Protein AF-A0A3S0VJ84-F1 (afdb_monomer_lite)

pLDDT: mean 82.59, std 15.55, range [30.55, 96.81]

Sequence (232 aa):
MNALILLAATIFKTVGNEVLWAIYFSNVDFHFIANTIFFFIGIGITQQNRALIYNLRFLLLKMMYYLFPILAVISVLYVVLYAINLANSPQPNTELLFILIPLNGLGILFFNAYFQDGKSPSNYPKALEWFLGVYRVCLFFLVLLMIAKIFEETAVEINLFVGLLALLFLSLTYAATAFFPKEKQIKWVCRGNIATALFFLITLILLNLPFLSIELNVALIAPVKATVFPAF

Structure (mmCIF, N/CA/C/O backbone):
data_AF-A0A3S0VJ84-F1
#
_entry.id   AF-A0A3S0VJ84-F1
#
loop_
_atom_site.group_PDB
_atom_site.id
_atom_site.type_symbol
_atom_site.label_atom_id
_atom_site.label_alt_id
_atom_site.label_comp_id
_atom_site.label_asym_id
_atom_site.label_entity_id
_atom_site.label_seq_id
_atom_site.pdbx_PDB_ins_code
_atom_site.Cartn_x
_atom_site.Cartn_y
_atom_site.Cartn_z
_atom_site.occupancy
_atom_site.B_iso_or_equiv
_atom_site.auth_seq_id
_atom_site.auth_comp_id
_atom_site.auth_asym_id
_atom_site.auth_atom_id
_atom_site.pdbx_PDB_model_num
ATOM 1 N N . MET A 1 1 ? 24.555 7.328 -8.481 1.00 70.12 1 MET A N 1
ATOM 2 C CA . MET A 1 1 ? 25.421 6.281 -9.067 1.00 70.12 1 MET A CA 1
ATOM 3 C C . MET A 1 1 ? 25.222 6.171 -10.582 1.00 70.12 1 MET A C 1
ATOM 5 O O . MET A 1 1 ? 26.135 6.547 -11.297 1.00 70.12 1 MET A O 1
ATOM 9 N N . ASN A 1 2 ? 24.028 5.818 -11.090 1.00 78.75 2 ASN A N 1
ATOM 10 C CA . ASN A 1 2 ? 23.724 5.868 -12.540 1.00 78.75 2 ASN A CA 1
ATOM 11 C C . ASN A 1 2 ? 23.958 7.258 -13.163 1.00 78.75 2 ASN A C 1
ATOM 13 O O . ASN A 1 2 ? 24.494 7.353 -14.259 1.00 78.75 2 ASN A O 1
ATOM 17 N N . ALA A 1 3 ? 23.674 8.329 -12.416 1.00 82.56 3 ALA A N 1
ATOM 18 C CA . ALA A 1 3 ? 23.987 9.700 -12.823 1.00 82.56 3 ALA A CA 1
ATOM 19 C C . ALA A 1 3 ? 25.491 9.962 -13.064 1.00 82.56 3 ALA A C 1
ATOM 21 O O . ALA A 1 3 ? 25.822 10.780 -13.909 1.00 82.56 3 ALA A O 1
ATOM 22 N N . LEU A 1 4 ? 26.404 9.269 -12.367 1.00 84.12 4 LEU A N 1
ATOM 23 C CA . LEU A 1 4 ? 27.854 9.422 -12.576 1.00 84.12 4 LEU A CA 1
ATOM 24 C C . LEU A 1 4 ? 28.306 8.752 -13.876 1.00 84.12 4 LEU A C 1
ATOM 26 O O . LEU A 1 4 ? 29.105 9.332 -14.603 1.00 84.12 4 LEU A O 1
ATOM 30 N N . ILE A 1 5 ? 27.772 7.565 -14.191 1.00 84.19 5 ILE A N 1
ATOM 31 C CA . ILE A 1 5 ? 28.044 6.913 -15.481 1.00 84.19 5 ILE A CA 1
ATOM 32 C C . ILE A 1 5 ? 27.445 7.744 -16.617 1.00 84.19 5 ILE A C 1
ATOM 34 O O . ILE A 1 5 ? 28.120 7.966 -17.616 1.00 84.19 5 ILE A O 1
ATOM 38 N N . LEU A 1 6 ? 26.225 8.260 -16.446 1.00 86.56 6 LEU A N 1
ATOM 39 C CA . LEU A 1 6 ? 25.597 9.141 -17.430 1.00 86.56 6 LEU A CA 1
ATOM 40 C C . LEU A 1 6 ? 26.409 10.426 -17.642 1.00 86.56 6 LEU A C 1
ATOM 42 O O . LEU A 1 6 ? 26.619 10.839 -18.780 1.00 86.56 6 LEU A O 1
ATOM 46 N N . LEU A 1 7 ? 26.910 11.039 -16.565 1.00 87.44 7 LEU A N 1
ATOM 47 C CA . LEU A 1 7 ? 27.783 12.208 -16.646 1.00 87.44 7 LEU A CA 1
ATOM 48 C C . LEU A 1 7 ? 29.074 11.878 -17.402 1.00 87.44 7 LEU A C 1
ATOM 50 O O . LEU A 1 7 ? 29.452 12.620 -18.304 1.00 87.44 7 LEU A O 1
ATOM 54 N N . ALA A 1 8 ? 29.716 10.749 -17.090 1.00 85.94 8 ALA A N 1
ATOM 55 C CA . ALA A 1 8 ? 30.903 10.296 -17.806 1.00 85.94 8 ALA A CA 1
ATOM 56 C C . ALA A 1 8 ? 30.601 10.070 -19.297 1.00 85.94 8 ALA A C 1
ATOM 58 O O . ALA A 1 8 ? 31.275 10.642 -20.148 1.00 85.94 8 ALA A O 1
ATOM 59 N N . ALA A 1 9 ? 29.539 9.333 -19.627 1.00 86.94 9 ALA A N 1
ATOM 60 C CA . ALA A 1 9 ? 29.099 9.124 -21.005 1.00 86.94 9 ALA A CA 1
ATOM 61 C C . ALA A 1 9 ? 28.842 10.451 -21.742 1.00 86.94 9 ALA A C 1
ATOM 63 O O . ALA A 1 9 ? 29.201 10.590 -22.910 1.00 86.94 9 ALA A O 1
ATOM 64 N N . THR A 1 10 ? 28.287 11.446 -21.048 1.00 88.31 10 THR A N 1
ATOM 65 C CA . THR A 1 10 ? 28.047 12.787 -21.597 1.00 88.31 10 THR A CA 1
ATOM 66 C C . THR A 1 10 ? 29.359 13.534 -21.861 1.00 88.31 10 THR A C 1
ATOM 68 O O . THR A 1 10 ? 29.536 14.072 -22.950 1.00 88.31 10 THR A O 1
ATOM 71 N N . ILE A 1 11 ? 30.316 13.517 -20.926 1.00 90.44 11 ILE A N 1
ATOM 72 C CA . ILE A 1 11 ? 31.630 14.166 -21.092 1.00 90.44 11 ILE A CA 1
ATOM 73 C C . ILE A 1 11 ? 32.393 13.552 -22.273 1.00 90.44 11 ILE A C 1
ATOM 75 O O . ILE A 1 11 ? 32.880 14.277 -23.139 1.00 90.44 11 ILE A O 1
ATOM 79 N N . PHE A 1 12 ? 32.460 12.223 -22.364 1.00 87.00 12 PHE A N 1
ATOM 80 C CA . PHE A 1 12 ? 33.154 11.559 -23.472 1.00 87.00 12 PHE A CA 1
ATOM 81 C C . PHE A 1 12 ? 32.504 11.870 -24.823 1.00 87.00 12 PHE A C 1
ATOM 83 O O . PHE A 1 12 ? 33.218 12.157 -25.787 1.00 87.00 12 PHE A O 1
ATOM 90 N N . LYS A 1 13 ? 31.167 11.944 -24.868 1.00 87.94 13 LYS A N 1
ATOM 91 C CA . LYS A 1 13 ? 30.437 12.383 -26.060 1.00 87.94 13 LYS A CA 1
ATOM 92 C C . LYS A 1 13 ? 30.810 13.809 -26.470 1.00 87.94 13 LYS A C 1
ATOM 94 O O . LYS A 1 13 ? 31.010 14.055 -27.654 1.00 87.94 13 LYS A O 1
ATOM 99 N N . THR A 1 14 ? 30.970 14.737 -25.521 1.00 88.94 14 THR A N 1
ATOM 100 C CA . THR A 1 14 ? 31.379 16.121 -25.846 1.00 88.94 14 THR A CA 1
ATOM 101 C C . THR A 1 14 ? 32.794 16.228 -26.420 1.00 88.94 14 THR A C 1
ATOM 103 O O . THR A 1 14 ? 33.076 17.167 -27.155 1.00 88.94 14 THR A O 1
ATOM 106 N N . VAL A 1 15 ? 33.665 15.251 -26.145 1.00 88.88 15 VAL A N 1
ATOM 107 C CA . VAL A 1 15 ? 35.034 15.161 -26.694 1.00 88.88 15 VAL A CA 1
ATOM 108 C C . VAL A 1 15 ? 35.065 14.350 -28.008 1.00 88.88 15 VAL A C 1
ATOM 110 O O . VAL A 1 15 ? 36.127 14.102 -28.571 1.00 88.88 15 VAL A O 1
ATOM 113 N N . GLY A 1 16 ? 33.901 13.947 -28.534 1.00 83.81 16 GLY A N 1
ATOM 114 C CA . GLY A 1 16 ? 33.773 13.203 -29.793 1.00 83.81 16 GLY A CA 1
ATOM 115 C C . GLY A 1 16 ? 33.930 11.685 -29.661 1.00 83.81 16 GLY A C 1
ATOM 116 O O . GLY A 1 16 ? 34.038 10.995 -30.670 1.00 83.81 16 GLY A O 1
ATOM 117 N N . ASN A 1 17 ? 33.943 11.140 -28.439 1.00 85.94 17 ASN A N 1
ATOM 118 C CA . ASN A 1 17 ? 33.988 9.699 -28.199 1.00 85.94 17 ASN A CA 1
ATOM 119 C C . ASN A 1 17 ? 32.600 9.171 -27.799 1.00 85.94 17 ASN A C 1
ATOM 121 O O . ASN A 1 17 ? 32.147 9.345 -26.668 1.00 85.94 17 ASN A O 1
ATOM 125 N N . GLU A 1 18 ? 31.934 8.486 -28.729 1.00 87.38 18 GLU A N 1
ATOM 126 C CA . GLU A 1 18 ? 30.574 7.963 -28.536 1.00 87.38 18 GLU A CA 1
ATOM 127 C C . GLU A 1 18 ? 30.521 6.576 -27.880 1.00 87.38 18 GLU A C 1
ATOM 129 O O . GLU A 1 18 ? 29.436 6.081 -27.581 1.00 87.38 18 GLU A O 1
ATOM 134 N N . VAL A 1 19 ? 31.667 5.943 -27.610 1.00 86.00 19 VAL A N 1
ATOM 135 C CA . VAL A 1 19 ? 31.729 4.544 -27.153 1.00 86.00 19 VAL A CA 1
ATOM 136 C C . VAL A 1 19 ? 30.998 4.359 -25.822 1.00 86.00 19 VAL A C 1
ATOM 138 O O . VAL A 1 19 ? 30.132 3.496 -25.699 1.00 86.00 19 VAL A O 1
ATOM 141 N N . LEU A 1 20 ? 31.295 5.199 -24.828 1.00 81.38 20 LEU A N 1
ATOM 142 C CA . LEU A 1 20 ? 30.647 5.137 -23.511 1.00 81.38 20 LEU A CA 1
ATOM 143 C C . LEU A 1 20 ? 29.154 5.476 -23.573 1.00 81.38 20 LEU A C 1
ATOM 145 O O . LEU A 1 20 ? 28.365 4.898 -22.830 1.00 81.38 20 LEU A O 1
ATOM 149 N N . TRP A 1 21 ? 28.764 6.383 -24.468 1.00 85.12 21 TRP A N 1
ATOM 150 C CA . TRP A 1 21 ? 27.364 6.735 -24.696 1.00 85.12 21 TRP A CA 1
ATOM 151 C C . TRP A 1 21 ? 26.584 5.567 -25.307 1.00 85.12 21 TRP A C 1
ATOM 153 O O . TRP A 1 21 ? 25.510 5.217 -24.818 1.00 85.12 21 TRP A O 1
ATOM 163 N N . ALA A 1 22 ? 27.151 4.921 -26.328 1.00 85.50 22 ALA A N 1
ATOM 164 C CA . ALA A 1 22 ? 26.561 3.758 -26.977 1.00 85.50 22 ALA A CA 1
ATOM 165 C C . ALA A 1 22 ? 26.431 2.573 -26.009 1.00 85.50 22 ALA A C 1
ATOM 167 O O . ALA A 1 22 ? 25.366 1.961 -25.938 1.00 85.50 22 ALA A O 1
ATOM 168 N N . ILE A 1 23 ? 27.470 2.298 -25.211 1.00 84.94 23 ILE A N 1
ATOM 169 C CA . ILE A 1 23 ? 27.438 1.248 -24.183 1.00 84.94 23 ILE A CA 1
ATOM 170 C C . ILE A 1 23 ? 26.378 1.561 -23.120 1.00 84.94 23 ILE A C 1
ATOM 172 O O . ILE A 1 23 ? 25.608 0.675 -22.761 1.00 84.94 23 ILE A O 1
ATOM 176 N N . TYR A 1 24 ? 26.299 2.806 -22.639 1.00 84.44 24 TYR A N 1
ATOM 177 C CA . TYR A 1 24 ? 25.347 3.168 -21.590 1.00 84.44 24 TYR A CA 1
ATOM 178 C C . TYR A 1 24 ? 23.886 3.071 -22.030 1.00 84.44 24 TYR A C 1
ATOM 180 O O . TYR A 1 24 ? 23.071 2.735 -21.192 1.00 84.44 24 TYR A O 1
ATOM 188 N N . PHE A 1 25 ? 23.531 3.386 -23.280 1.00 83.25 25 PHE A N 1
ATOM 189 C CA . PHE A 1 25 ? 22.124 3.372 -23.717 1.00 83.25 25 PHE A CA 1
ATOM 190 C C . PHE A 1 25 ? 21.702 2.100 -24.454 1.00 83.25 25 PHE A C 1
ATOM 192 O O . PHE A 1 25 ? 20.515 1.787 -24.484 1.00 83.25 25 PHE A O 1
ATOM 199 N N . SER A 1 26 ? 22.644 1.392 -25.079 1.00 83.81 26 SER A N 1
ATOM 200 C CA . SER A 1 26 ? 22.314 0.319 -26.029 1.00 83.81 26 SER A CA 1
ATOM 201 C C . SER A 1 26 ? 22.696 -1.072 -25.528 1.00 83.81 26 SER A C 1
ATOM 203 O O . SER A 1 26 ? 22.281 -2.062 -26.125 1.00 83.81 26 SER A O 1
ATOM 205 N N . ASN A 1 27 ? 23.494 -1.178 -24.458 1.00 86.31 27 ASN A N 1
ATOM 206 C CA . ASN A 1 27 ? 24.001 -2.459 -23.978 1.00 86.31 27 ASN A CA 1
ATOM 207 C C . ASN A 1 27 ? 23.268 -2.921 -22.706 1.00 86.31 27 ASN A C 1
ATOM 209 O O . ASN A 1 27 ? 23.488 -2.415 -21.602 1.00 86.31 27 ASN A O 1
ATOM 213 N N . VAL A 1 28 ? 22.409 -3.928 -22.873 1.00 83.69 28 VAL A N 1
ATOM 214 C CA . VAL A 1 28 ? 21.625 -4.539 -21.789 1.00 83.69 28 VAL A CA 1
ATOM 215 C C . VAL A 1 28 ? 22.524 -5.241 -20.764 1.00 83.69 28 VAL A C 1
ATOM 217 O O . VAL A 1 28 ? 22.294 -5.110 -19.560 1.00 83.69 28 VAL A O 1
ATOM 220 N N . ASP A 1 29 ? 23.587 -5.915 -21.209 1.00 84.94 29 ASP A N 1
ATOM 221 C CA . ASP A 1 29 ? 24.524 -6.623 -20.326 1.00 84.94 29 ASP A CA 1
ATOM 222 C C . ASP A 1 29 ? 25.276 -5.642 -19.422 1.00 84.94 29 ASP A C 1
ATOM 224 O O . ASP A 1 29 ? 25.435 -5.873 -18.220 1.00 84.94 29 ASP A O 1
ATOM 228 N N . PHE A 1 30 ? 25.680 -4.497 -19.977 1.00 85.38 30 PHE A N 1
ATOM 229 C CA . PHE A 1 30 ? 26.306 -3.425 -19.212 1.00 85.38 30 PHE A CA 1
ATOM 230 C C . PHE A 1 30 ? 25.365 -2.888 -18.129 1.00 85.38 30 PHE A C 1
ATOM 232 O O . PHE A 1 30 ? 25.785 -2.740 -16.980 1.00 85.38 30 PHE A O 1
ATOM 239 N N . HIS A 1 31 ? 24.090 -2.645 -18.452 1.00 81.69 31 HIS A N 1
ATOM 240 C CA . HIS A 1 31 ? 23.101 -2.236 -17.454 1.00 81.69 31 HIS A CA 1
ATOM 241 C C . HIS A 1 31 ? 22.923 -3.276 -16.354 1.00 81.69 31 HIS A C 1
ATOM 243 O O . HIS A 1 31 ? 22.859 -2.914 -15.177 1.00 81.69 31 HIS A O 1
ATOM 249 N N . PHE A 1 32 ? 22.850 -4.555 -16.714 1.00 81.56 32 PHE A N 1
ATOM 250 C CA . PHE A 1 32 ? 22.707 -5.632 -15.744 1.00 81.56 32 PHE A CA 1
ATOM 251 C C . PHE A 1 32 ? 23.902 -5.679 -14.781 1.00 81.56 32 PHE A C 1
ATOM 253 O O . PHE A 1 32 ? 23.719 -5.659 -13.559 1.00 81.56 32 PHE A O 1
ATOM 260 N N . ILE A 1 33 ? 25.127 -5.651 -15.314 1.00 86.81 33 ILE A N 1
ATOM 261 C CA . ILE A 1 33 ? 26.362 -5.658 -14.519 1.00 86.81 33 ILE A CA 1
ATOM 262 C C . ILE A 1 33 ? 26.452 -4.402 -13.646 1.00 86.81 33 ILE A C 1
ATOM 264 O O . ILE A 1 33 ? 26.675 -4.508 -12.438 1.00 86.81 33 ILE A O 1
ATOM 268 N N . ALA A 1 34 ? 26.240 -3.216 -14.220 1.00 85.06 34 ALA A N 1
ATOM 269 C CA . ALA A 1 34 ? 26.329 -1.950 -13.497 1.00 85.06 34 ALA A CA 1
ATOM 270 C C . ALA A 1 34 ? 25.306 -1.877 -12.355 1.00 85.06 34 ALA A C 1
ATOM 272 O O . ALA A 1 34 ? 25.677 -1.571 -11.221 1.00 85.06 34 ALA A O 1
ATOM 273 N N . ASN A 1 35 ? 24.041 -2.223 -12.615 1.00 84.81 35 ASN A N 1
ATOM 274 C CA . ASN A 1 35 ? 23.006 -2.248 -11.579 1.00 84.81 35 ASN A CA 1
ATOM 275 C C . ASN A 1 35 ? 23.324 -3.277 -10.486 1.00 84.81 35 ASN A C 1
ATOM 277 O O . ASN A 1 35 ? 23.132 -2.981 -9.307 1.00 84.81 35 ASN A O 1
ATOM 281 N N . THR A 1 36 ? 23.877 -4.438 -10.847 1.00 87.06 36 THR A N 1
ATOM 282 C CA . THR A 1 36 ? 24.303 -5.463 -9.883 1.00 87.06 36 THR A CA 1
ATOM 283 C C . THR A 1 36 ? 25.434 -4.954 -8.987 1.00 87.06 36 THR A C 1
ATOM 285 O O . THR A 1 36 ? 25.332 -5.021 -7.761 1.00 87.06 36 THR A O 1
ATOM 288 N N . ILE A 1 37 ? 26.491 -4.375 -9.566 1.00 88.94 37 ILE A N 1
ATOM 289 C CA . ILE A 1 37 ? 27.604 -3.779 -8.808 1.00 88.94 37 ILE A CA 1
ATOM 290 C C . ILE A 1 37 ? 27.082 -2.680 -7.876 1.00 88.94 37 ILE A C 1
ATOM 292 O O . ILE A 1 37 ? 27.426 -2.644 -6.694 1.00 88.94 37 ILE A O 1
ATOM 296 N N . PHE A 1 38 ? 26.219 -1.798 -8.378 1.00 87.06 38 PHE A N 1
ATOM 297 C CA . PHE A 1 38 ? 25.643 -0.711 -7.589 1.00 87.06 38 PHE A CA 1
ATOM 298 C C . PHE A 1 38 ? 24.755 -1.200 -6.454 1.00 87.06 38 PHE A C 1
ATOM 300 O O . PHE A 1 38 ? 24.808 -0.636 -5.359 1.00 87.06 38 PHE A O 1
ATOM 307 N N . PHE A 1 39 ? 24.001 -2.270 -6.679 1.00 86.81 39 PHE A N 1
ATOM 308 C CA . PHE A 1 39 ? 23.232 -2.932 -5.640 1.00 86.81 39 PHE A CA 1
ATOM 309 C C . PHE A 1 39 ? 24.143 -3.456 -4.520 1.00 86.81 39 PHE A C 1
ATOM 311 O O . PHE A 1 39 ? 23.908 -3.151 -3.348 1.00 86.81 39 PHE A O 1
ATOM 318 N N . PHE A 1 40 ? 25.236 -4.148 -4.855 1.00 91.19 40 PHE A N 1
ATOM 319 C CA . PHE A 1 40 ? 26.190 -4.647 -3.857 1.00 91.19 40 PHE A CA 1
ATOM 320 C C . PHE A 1 40 ? 26.943 -3.534 -3.121 1.00 91.19 40 PHE A C 1
ATOM 322 O O . PHE A 1 40 ? 27.124 -3.630 -1.906 1.00 91.19 40 PHE A O 1
ATOM 329 N N . ILE A 1 41 ? 27.330 -2.454 -3.806 1.00 90.25 41 ILE A N 1
ATOM 330 C CA . ILE A 1 41 ? 27.905 -1.267 -3.153 1.00 90.25 41 ILE A CA 1
ATOM 331 C C . ILE A 1 41 ? 26.892 -0.666 -2.170 1.00 90.25 41 ILE A C 1
ATOM 333 O O . ILE A 1 41 ? 27.246 -0.364 -1.030 1.00 90.25 41 ILE A O 1
ATOM 337 N N . GLY A 1 42 ? 25.622 -0.553 -2.570 1.00 86.50 42 GLY A N 1
ATOM 338 C CA . GLY A 1 42 ? 24.539 -0.105 -1.695 1.00 86.50 42 GLY A CA 1
ATOM 339 C C . GLY A 1 42 ? 24.381 -0.986 -0.451 1.00 86.50 42 GLY A C 1
ATOM 340 O O . GLY A 1 42 ? 24.274 -0.463 0.664 1.00 86.50 42 GLY A O 1
ATOM 341 N N . ILE A 1 43 ? 24.448 -2.313 -0.609 1.00 87.38 43 ILE A N 1
ATOM 342 C CA . ILE A 1 43 ? 24.467 -3.258 0.520 1.00 87.38 43 ILE A CA 1
ATOM 343 C C . ILE A 1 43 ? 25.683 -3.002 1.414 1.00 87.38 43 ILE A C 1
ATOM 345 O O . ILE A 1 43 ? 25.521 -2.904 2.630 1.00 87.38 43 ILE A O 1
ATOM 349 N N . GLY A 1 44 ? 26.879 -2.854 0.839 1.00 89.38 44 GLY A N 1
ATOM 350 C CA . GLY A 1 44 ? 28.111 -2.581 1.581 1.00 89.38 44 GLY A CA 1
ATOM 351 C C . GLY A 1 44 ? 28.015 -1.319 2.442 1.00 89.38 44 GLY A C 1
ATOM 352 O O . GLY A 1 44 ? 28.267 -1.372 3.648 1.00 89.38 44 GLY A O 1
ATOM 353 N N . ILE A 1 45 ? 27.548 -0.209 1.861 1.00 89.25 45 ILE A N 1
ATOM 354 C CA . ILE A 1 45 ? 27.328 1.063 2.574 1.00 89.25 45 ILE A CA 1
ATOM 355 C C . ILE A 1 45 ? 26.311 0.881 3.709 1.00 89.25 45 ILE A C 1
ATOM 357 O O . ILE A 1 45 ? 26.527 1.351 4.830 1.00 89.25 45 ILE A O 1
ATOM 361 N N . THR A 1 46 ? 25.217 0.166 3.443 1.00 85.81 46 THR A N 1
ATOM 362 C CA . THR A 1 46 ? 24.156 -0.103 4.427 1.00 85.81 46 THR A CA 1
ATOM 363 C C . THR A 1 46 ? 24.675 -0.956 5.589 1.00 85.81 46 THR A C 1
ATOM 365 O O . THR A 1 46 ? 24.349 -0.696 6.749 1.00 85.81 46 THR A O 1
ATOM 368 N N . GLN A 1 47 ? 25.515 -1.957 5.309 1.00 87.69 47 GLN A N 1
ATOM 369 C CA . GLN A 1 47 ? 26.110 -2.823 6.328 1.00 87.69 47 GLN A CA 1
ATOM 370 C C . GLN A 1 47 ? 27.134 -2.102 7.208 1.00 87.69 47 GLN A C 1
ATOM 372 O O . GLN A 1 47 ? 27.214 -2.416 8.396 1.00 87.69 47 GLN A O 1
ATOM 377 N N . GLN A 1 48 ? 27.883 -1.145 6.660 1.00 89.94 48 GLN A N 1
ATOM 378 C CA . GLN A 1 48 ? 28.802 -0.308 7.437 1.00 89.94 48 GLN A CA 1
ATOM 379 C C . GLN A 1 48 ? 28.044 0.672 8.345 1.00 89.94 48 GLN A C 1
ATOM 381 O O . GLN A 1 48 ? 28.462 0.935 9.468 1.00 89.94 48 GLN A O 1
ATOM 386 N N . ASN A 1 49 ? 26.881 1.154 7.898 1.00 89.81 49 ASN A N 1
ATOM 387 C CA . ASN A 1 49 ? 26.094 2.180 8.584 1.00 89.81 49 ASN A CA 1
ATOM 388 C C . ASN A 1 49 ? 24.829 1.626 9.266 1.00 89.81 49 ASN A C 1
ATOM 390 O O . ASN A 1 49 ? 23.827 2.333 9.382 1.00 89.81 49 ASN A O 1
ATOM 394 N N . ARG A 1 50 ? 24.851 0.372 9.748 1.00 86.62 50 ARG A N 1
ATOM 395 C CA . ARG A 1 50 ? 23.666 -0.310 10.323 1.00 86.62 50 ARG A CA 1
ATOM 396 C C . ARG A 1 50 ? 22.925 0.518 11.374 1.00 86.62 50 ARG A C 1
ATOM 398 O O . ARG A 1 50 ? 21.699 0.533 11.364 1.00 86.62 50 ARG A O 1
ATOM 405 N N . ALA A 1 51 ? 23.649 1.210 12.256 1.00 87.12 51 ALA A N 1
ATOM 406 C CA . ALA A 1 51 ? 23.048 2.048 13.295 1.00 87.12 51 ALA A CA 1
ATOM 407 C C . ALA A 1 51 ? 22.281 3.247 12.708 1.00 87.12 51 ALA A C 1
ATOM 409 O O . ALA A 1 51 ? 21.150 3.511 13.111 1.00 87.12 51 ALA A O 1
ATOM 410 N N . LEU A 1 52 ? 22.852 3.932 11.710 1.00 87.69 52 LEU A N 1
ATOM 411 C CA . LEU A 1 52 ? 22.175 5.031 11.016 1.00 87.69 52 LEU A CA 1
ATOM 412 C C . LEU A 1 52 ? 20.941 4.534 10.262 1.00 87.69 52 LEU A C 1
ATOM 414 O O . LEU A 1 52 ? 19.880 5.139 10.368 1.00 87.69 52 LEU A O 1
ATOM 418 N N . ILE A 1 53 ? 21.049 3.405 9.561 1.00 86.50 53 ILE A N 1
ATOM 419 C CA . ILE A 1 53 ? 19.927 2.804 8.827 1.00 86.50 53 ILE A CA 1
ATOM 420 C C . ILE A 1 53 ? 18.802 2.395 9.780 1.00 86.50 53 ILE A C 1
ATOM 422 O O . ILE A 1 53 ? 17.629 2.643 9.498 1.00 86.50 53 ILE A O 1
ATOM 426 N N . TYR A 1 54 ? 19.145 1.817 10.931 1.00 86.94 54 TYR A N 1
ATOM 427 C CA . TYR A 1 54 ? 18.178 1.506 11.978 1.00 86.94 54 TYR A CA 1
ATOM 428 C C . TYR A 1 54 ? 17.462 2.768 12.478 1.00 86.94 54 TYR A C 1
ATOM 430 O O . TYR A 1 54 ? 16.232 2.789 12.537 1.00 86.94 54 TYR A O 1
ATOM 438 N N . ASN A 1 55 ? 18.209 3.837 12.768 1.00 86.62 55 ASN A N 1
ATOM 439 C CA . ASN A 1 55 ? 17.646 5.105 13.232 1.00 86.62 55 ASN A CA 1
ATOM 440 C C . ASN A 1 55 ? 16.755 5.770 12.174 1.00 86.62 55 ASN A C 1
ATOM 442 O O . ASN A 1 55 ? 15.679 6.260 12.509 1.00 86.62 55 ASN A O 1
ATOM 446 N N . LEU A 1 56 ? 17.156 5.747 10.899 1.00 87.25 56 LEU A N 1
ATOM 447 C CA . LEU A 1 56 ? 16.353 6.262 9.787 1.00 87.25 56 LEU A CA 1
ATOM 448 C C . LEU A 1 56 ? 15.058 5.469 9.617 1.00 87.25 56 LEU A C 1
ATOM 450 O O . LEU A 1 56 ? 13.991 6.066 9.499 1.00 87.25 56 LEU A O 1
ATOM 454 N N . ARG A 1 57 ? 15.127 4.132 9.666 1.00 87.00 57 ARG A N 1
ATOM 455 C CA . ARG A 1 57 ? 13.937 3.272 9.638 1.00 87.00 57 ARG A CA 1
ATOM 456 C C . ARG A 1 57 ? 13.001 3.603 10.796 1.00 87.00 57 ARG A C 1
ATOM 458 O O . ARG A 1 57 ? 11.803 3.743 10.582 1.00 87.00 57 ARG A O 1
ATOM 465 N N . PHE A 1 58 ? 13.535 3.735 12.005 1.00 85.44 58 PHE A N 1
ATOM 466 C CA . PHE A 1 58 ? 12.747 4.067 13.188 1.00 85.44 58 PHE A CA 1
ATOM 467 C C . PHE A 1 58 ? 12.080 5.443 13.072 1.00 85.44 58 PHE A C 1
ATOM 469 O O . PHE A 1 58 ? 10.892 5.582 13.359 1.00 85.44 58 PHE A O 1
ATOM 476 N N . LEU A 1 59 ? 12.821 6.451 12.605 1.00 87.00 59 LEU A N 1
ATOM 477 C CA . LEU A 1 59 ? 12.294 7.793 12.374 1.00 87.00 59 LEU A CA 1
ATOM 478 C C . LEU A 1 59 ? 11.171 7.781 11.331 1.00 87.00 59 LEU A C 1
ATOM 480 O O . LEU A 1 59 ? 10.111 8.356 11.566 1.00 87.00 59 LEU A O 1
ATOM 484 N N . LEU A 1 60 ? 11.386 7.088 10.213 1.00 86.75 60 LEU A N 1
ATOM 485 C CA . LEU A 1 60 ? 10.417 6.960 9.130 1.00 86.75 60 LEU A CA 1
ATOM 486 C C . LEU A 1 60 ? 9.139 6.252 9.603 1.00 86.75 60 LEU A C 1
ATOM 488 O O . LEU A 1 60 ? 8.045 6.764 9.377 1.00 86.75 60 LEU A O 1
ATOM 492 N N . LEU A 1 61 ? 9.263 5.143 10.339 1.00 85.81 61 LEU A N 1
ATOM 493 C CA . LEU A 1 61 ? 8.116 4.441 10.927 1.00 85.81 61 LEU A CA 1
ATOM 494 C C . LEU A 1 61 ? 7.335 5.335 11.901 1.00 85.81 61 LEU A C 1
ATOM 496 O O . LEU A 1 61 ? 6.106 5.362 11.853 1.00 85.81 61 LEU A O 1
ATOM 500 N N . LYS A 1 62 ? 8.027 6.128 12.730 1.00 84.44 62 LYS A N 1
ATOM 501 C CA . LYS A 1 62 ? 7.382 7.103 13.623 1.00 84.44 62 LYS A CA 1
ATOM 502 C C . LYS A 1 62 ? 6.658 8.213 12.870 1.00 84.44 62 LYS A C 1
ATOM 504 O O . LYS A 1 62 ? 5.544 8.568 13.244 1.00 84.44 62 LYS A O 1
ATOM 509 N N . MET A 1 63 ? 7.260 8.768 11.821 1.00 87.75 63 MET A N 1
ATOM 510 C CA . MET A 1 63 ? 6.600 9.781 10.992 1.00 87.75 63 MET A CA 1
ATOM 511 C C . MET A 1 63 ? 5.327 9.215 10.359 1.00 87.75 63 MET A C 1
ATOM 513 O O . MET A 1 63 ? 4.272 9.838 10.447 1.00 87.75 63 MET A O 1
ATOM 517 N N . MET A 1 64 ? 5.402 8.006 9.798 1.00 89.25 64 MET A N 1
ATOM 518 C CA . MET A 1 64 ? 4.245 7.321 9.218 1.00 89.25 64 MET A CA 1
ATOM 519 C C . MET A 1 64 ? 3.164 7.035 10.258 1.00 89.25 64 MET A C 1
ATOM 521 O O . MET A 1 64 ? 1.991 7.228 9.958 1.00 89.25 64 MET A O 1
ATOM 525 N N . TYR A 1 65 ? 3.544 6.649 11.482 1.00 85.69 65 TYR A N 1
ATOM 526 C CA . TYR A 1 65 ? 2.613 6.523 12.603 1.00 85.69 65 TYR A CA 1
ATOM 527 C C . TYR A 1 65 ? 1.851 7.840 12.806 1.00 85.69 65 TYR A C 1
ATOM 529 O O . TYR A 1 65 ? 0.634 7.873 12.673 1.00 85.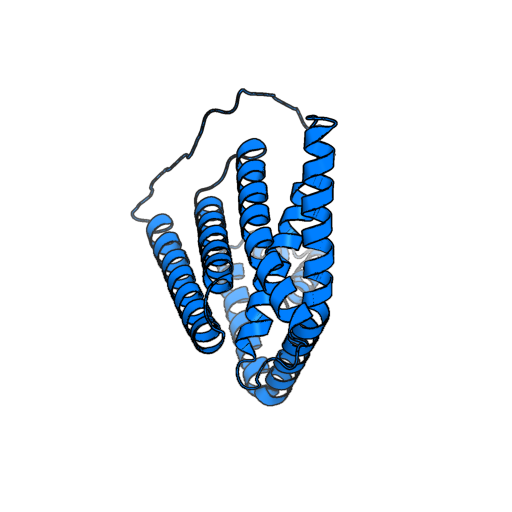69 65 TYR A O 1
ATOM 537 N N . TYR A 1 66 ? 2.528 8.969 13.024 1.00 86.81 66 TYR A N 1
ATOM 538 C CA . TYR A 1 66 ? 1.832 10.242 13.271 1.00 86.81 66 TYR A CA 1
ATOM 539 C C . TYR A 1 66 ? 1.037 10.782 12.071 1.00 86.81 66 TYR A C 1
ATOM 541 O O . TYR A 1 66 ? 0.017 11.440 12.273 1.00 86.81 66 TYR A O 1
ATOM 549 N N . LEU A 1 67 ? 1.459 10.491 10.840 1.00 91.00 67 LEU A N 1
ATOM 550 C CA . LEU A 1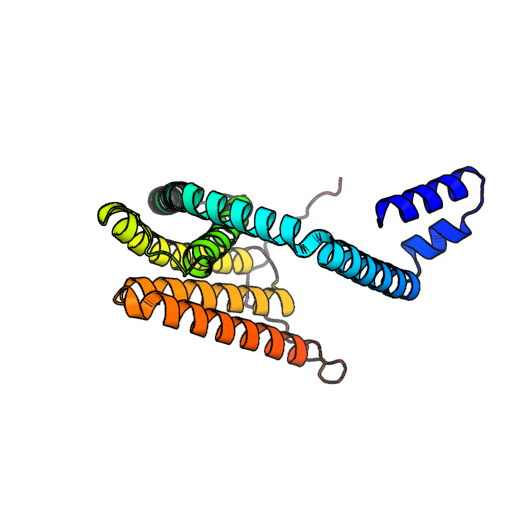 67 ? 0.760 10.913 9.621 1.00 91.00 67 LEU A CA 1
ATOM 551 C C . LEU A 1 67 ? -0.432 10.007 9.268 1.00 91.00 67 LEU A C 1
ATOM 553 O O . LEU A 1 67 ? -1.313 10.421 8.512 1.00 91.00 67 LEU A O 1
ATOM 557 N N . PHE A 1 68 ? -0.503 8.793 9.820 1.00 90.88 68 PHE A N 1
ATOM 558 C CA . PHE A 1 68 ? -1.555 7.827 9.509 1.00 90.88 68 PHE A CA 1
ATOM 559 C C . PHE A 1 68 ? -2.982 8.306 9.816 1.00 90.88 68 PHE A C 1
ATOM 561 O O . PHE A 1 68 ? -3.830 8.207 8.926 1.00 90.88 68 PHE A O 1
ATOM 568 N N . PRO A 1 69 ? -3.275 8.906 10.986 1.00 91.81 69 PRO A N 1
ATOM 569 C CA . PRO A 1 69 ? -4.574 9.524 11.253 1.00 91.81 69 PRO A CA 1
ATOM 570 C C . PRO A 1 69 ? -4.981 10.580 10.222 1.00 91.81 69 PRO A C 1
ATOM 572 O O . PRO A 1 69 ? -6.142 10.636 9.824 1.00 91.81 69 PRO A O 1
ATOM 575 N N . ILE A 1 70 ? -4.030 11.401 9.769 1.00 94.06 70 ILE A N 1
ATOM 576 C CA . ILE A 1 70 ? -4.286 12.474 8.800 1.00 94.06 70 ILE A CA 1
ATOM 577 C C . ILE A 1 70 ? -4.655 11.866 7.446 1.00 94.06 70 ILE A C 1
ATOM 579 O O . ILE A 1 70 ? -5.660 12.247 6.846 1.00 94.06 70 ILE A O 1
ATOM 583 N N . LEU A 1 71 ? -3.892 10.864 7.002 1.00 94.44 71 LEU A N 1
ATOM 584 C CA . LEU A 1 71 ? -4.185 10.126 5.775 1.00 94.44 71 LEU A CA 1
ATOM 585 C C . LEU A 1 71 ? -5.566 9.458 5.831 1.00 94.44 71 LEU A C 1
ATOM 587 O O . LEU A 1 71 ? -6.311 9.498 4.850 1.00 94.44 71 LEU A O 1
ATOM 591 N N . ALA A 1 72 ? -5.926 8.885 6.980 1.00 94.38 72 ALA A N 1
ATOM 592 C CA . ALA A 1 72 ? -7.231 8.275 7.193 1.00 94.38 72 ALA A CA 1
ATOM 593 C C . ALA A 1 72 ? -8.375 9.297 7.075 1.00 94.38 72 ALA A C 1
ATOM 595 O O . ALA A 1 72 ? -9.364 9.018 6.400 1.00 94.38 72 ALA A O 1
ATOM 596 N N . VAL A 1 73 ? -8.229 10.500 7.647 1.00 95.38 73 VAL A N 1
ATOM 597 C CA . VAL A 1 73 ? -9.213 11.592 7.501 1.00 95.38 73 VAL A CA 1
ATOM 598 C C . VAL A 1 73 ? -9.378 12.006 6.042 1.00 95.38 73 VAL A C 1
ATOM 600 O O . VAL A 1 73 ? -10.507 12.034 5.553 1.00 95.38 73 VAL A O 1
ATOM 603 N N . ILE A 1 74 ? -8.274 12.270 5.336 1.00 94.19 74 ILE A N 1
ATOM 604 C CA . ILE A 1 74 ? -8.305 12.658 3.916 1.00 94.19 74 ILE A CA 1
ATOM 605 C C . ILE A 1 74 ? -9.009 11.581 3.085 1.00 94.19 74 ILE A C 1
ATOM 607 O O . ILE A 1 74 ? -9.870 11.888 2.264 1.00 94.19 74 ILE A O 1
ATOM 611 N N . SER A 1 75 ? -8.686 10.314 3.339 1.00 93.75 75 SER A N 1
ATOM 612 C CA . SER A 1 75 ? -9.252 9.188 2.600 1.00 93.75 75 SER A CA 1
ATOM 613 C C . SER A 1 75 ? -10.749 9.006 2.850 1.00 93.75 75 SER A C 1
ATOM 615 O O . SER A 1 75 ? -11.507 8.806 1.905 1.00 93.75 75 SER A O 1
ATOM 617 N N . VAL A 1 76 ? -11.196 9.080 4.108 1.00 93.69 76 VAL A N 1
ATOM 618 C CA . VAL A 1 76 ? -12.623 8.959 4.451 1.00 93.69 76 VAL A CA 1
ATOM 619 C C . VAL A 1 76 ? -13.414 10.124 3.859 1.00 93.69 76 VAL A C 1
ATOM 621 O O . VAL A 1 76 ? -14.466 9.906 3.261 1.00 93.69 76 VAL A O 1
ATOM 624 N N . LEU A 1 77 ? -12.892 11.348 3.963 1.00 93.25 77 LEU A N 1
ATOM 625 C CA . LEU A 1 77 ? -13.509 12.530 3.365 1.00 93.25 77 LEU A CA 1
ATOM 626 C C . LEU A 1 77 ? -13.610 12.393 1.842 1.00 93.25 77 LEU A C 1
ATOM 628 O O . LEU A 1 77 ? -14.660 12.684 1.275 1.00 93.25 77 LEU A O 1
ATOM 632 N N . TYR A 1 78 ? -12.564 11.883 1.192 1.00 91.44 78 TYR A N 1
ATOM 633 C CA . TYR A 1 78 ? -12.581 11.608 -0.240 1.00 91.44 78 TYR A CA 1
ATOM 634 C C . TYR A 1 78 ? -13.665 10.589 -0.625 1.00 91.44 78 TYR A C 1
ATOM 636 O O . TYR A 1 78 ? -14.410 10.842 -1.567 1.00 91.44 78 TYR A O 1
ATOM 644 N N . VAL A 1 79 ? -13.824 9.488 0.123 1.00 90.31 79 VAL A N 1
ATOM 645 C CA . VAL A 1 79 ? -14.904 8.507 -0.116 1.00 90.31 79 VAL A CA 1
ATOM 646 C C . VAL A 1 79 ? -16.284 9.158 -0.011 1.00 90.31 79 VAL A C 1
ATOM 648 O O . VAL A 1 79 ? -17.134 8.932 -0.870 1.00 90.31 79 VAL A O 1
ATOM 651 N N . VAL A 1 80 ? -16.510 9.983 1.016 1.00 90.50 80 VAL A N 1
ATOM 652 C CA . VAL A 1 80 ? -17.793 10.677 1.216 1.00 90.50 80 VAL A CA 1
ATOM 653 C C . VAL A 1 80 ? -18.069 11.657 0.077 1.00 90.50 80 VAL A C 1
ATOM 655 O O . VAL A 1 80 ? -19.155 11.631 -0.501 1.00 90.50 80 VAL A O 1
ATOM 658 N N . LEU A 1 81 ? -17.091 12.490 -0.287 1.00 89.19 81 LEU A N 1
ATOM 659 C CA . LEU A 1 81 ? -17.233 13.440 -1.393 1.00 89.19 81 LEU A CA 1
ATOM 660 C C . LEU A 1 81 ? -17.456 12.732 -2.729 1.00 89.19 81 LEU A C 1
ATOM 662 O O . LEU A 1 81 ? -18.293 13.169 -3.516 1.00 89.19 81 LEU A O 1
ATOM 666 N N . TYR A 1 82 ? -16.745 11.630 -2.966 1.00 86.94 82 TYR A N 1
ATOM 667 C CA . TYR A 1 82 ? -16.917 10.817 -4.161 1.00 86.94 82 TYR A CA 1
ATOM 668 C C . TYR A 1 82 ? -18.331 10.229 -4.238 1.00 86.94 82 TYR A C 1
ATOM 670 O O . TYR A 1 82 ? -18.977 10.341 -5.275 1.00 86.94 82 TYR A O 1
ATOM 678 N N . ALA A 1 83 ? -18.851 9.682 -3.134 1.00 86.69 83 ALA A N 1
ATOM 679 C CA . ALA A 1 83 ? -20.210 9.145 -3.074 1.00 86.69 83 ALA A CA 1
ATOM 680 C C . ALA A 1 83 ? -21.281 10.223 -3.329 1.00 86.69 83 ALA A C 1
ATOM 682 O O . ALA A 1 83 ? -22.236 9.980 -4.065 1.00 86.69 83 ALA A O 1
ATOM 683 N N . ILE A 1 84 ? -21.107 11.424 -2.767 1.00 87.06 84 ILE A N 1
ATOM 684 C CA . ILE A 1 84 ? -22.007 12.564 -3.006 1.00 87.06 84 ILE A CA 1
ATOM 685 C C . ILE A 1 84 ? -21.945 13.006 -4.472 1.00 87.06 84 ILE A C 1
ATOM 687 O O . ILE A 1 84 ? -22.979 13.259 -5.085 1.00 87.06 84 ILE A O 1
ATOM 691 N N . ASN A 1 85 ? -20.744 13.104 -5.047 1.00 85.38 85 ASN A N 1
ATOM 692 C CA . ASN A 1 85 ? -20.573 13.517 -6.437 1.00 85.38 85 ASN A CA 1
ATOM 693 C C . ASN A 1 85 ? -21.210 12.503 -7.397 1.00 85.38 85 ASN A C 1
ATOM 695 O O . ASN A 1 85 ? -21.993 12.904 -8.252 1.00 85.38 85 ASN A O 1
ATOM 699 N N . LEU A 1 86 ? -20.987 11.205 -7.167 1.00 82.19 86 LEU A N 1
ATOM 700 C CA . LEU A 1 86 ? -21.590 10.123 -7.945 1.00 82.19 86 LEU A CA 1
ATOM 701 C C . LEU A 1 86 ? -23.128 10.162 -7.914 1.00 82.19 86 LEU A C 1
ATOM 703 O O . LEU A 1 86 ? -23.765 9.868 -8.923 1.00 82.19 86 LEU A O 1
ATOM 707 N N . ALA A 1 87 ? -23.726 10.546 -6.781 1.00 81.44 87 ALA A N 1
ATOM 708 C CA . ALA A 1 87 ? -25.176 10.699 -6.654 1.00 81.44 87 ALA A CA 1
ATOM 709 C C . ALA A 1 87 ? -25.729 11.918 -7.417 1.00 81.44 87 ALA A C 1
ATOM 711 O O . ALA A 1 87 ? -26.865 11.879 -7.884 1.00 81.44 87 ALA A O 1
ATOM 712 N N . ASN A 1 88 ? -24.940 12.990 -7.546 1.00 81.12 88 ASN A N 1
ATOM 713 C CA . ASN A 1 88 ? -25.375 14.252 -8.150 1.00 81.12 88 ASN A CA 1
ATOM 714 C C . ASN A 1 88 ? -25.070 14.348 -9.654 1.00 81.12 88 ASN A C 1
ATOM 716 O O . ASN A 1 88 ? -25.849 14.950 -10.389 1.00 81.12 88 ASN A O 1
ATOM 720 N N . SER A 1 89 ? -23.960 13.762 -10.109 1.00 72.94 89 SER A N 1
ATOM 721 C CA . SER A 1 89 ? -23.509 13.795 -11.502 1.00 72.94 89 SER A CA 1
ATOM 722 C C . SER A 1 89 ? -22.705 12.530 -11.832 1.00 72.94 89 SER A C 1
ATOM 724 O O . SER A 1 89 ? -21.596 12.368 -11.332 1.00 72.94 89 SER A O 1
ATOM 726 N N . PRO A 1 90 ? -23.185 11.653 -12.730 1.00 65.69 90 PRO A N 1
ATOM 727 C CA . PRO A 1 90 ? -22.474 10.428 -13.099 1.00 65.69 90 PRO A CA 1
ATOM 728 C C . PRO A 1 90 ? -21.316 10.655 -14.088 1.00 65.69 90 PRO A C 1
ATOM 730 O O . PRO A 1 90 ? -20.758 9.687 -14.603 1.00 65.69 90 PRO A O 1
ATOM 733 N N . GLN A 1 91 ? -20.962 11.908 -14.411 1.00 61.25 91 GLN A N 1
ATOM 734 C CA . GLN A 1 91 ? -19.861 12.161 -15.338 1.00 61.25 91 GLN A CA 1
ATOM 735 C C . GLN A 1 91 ? -18.511 11.864 -14.668 1.00 61.25 91 GLN A C 1
ATOM 737 O O . GLN A 1 91 ? -18.264 12.323 -13.552 1.00 61.25 91 GLN A O 1
ATOM 742 N N . PRO A 1 92 ? -17.632 11.090 -15.326 1.00 56.28 92 PRO A N 1
ATOM 743 C CA . PRO A 1 92 ? -16.376 10.665 -14.730 1.00 56.28 92 PRO A CA 1
ATOM 744 C C . PRO A 1 92 ? -15.413 11.848 -14.581 1.00 56.28 92 PRO A C 1
ATOM 746 O O . PRO A 1 92 ? -15.112 12.540 -15.549 1.00 56.28 92 PRO A O 1
ATOM 749 N N . ASN A 1 93 ? -14.889 12.050 -13.368 1.00 63.03 93 ASN A N 1
ATOM 750 C CA . ASN A 1 93 ? -13.716 12.897 -13.151 1.00 63.03 93 ASN A CA 1
ATOM 751 C C . ASN A 1 93 ? -12.501 12.245 -13.826 1.00 63.03 93 ASN A C 1
ATOM 753 O O . ASN A 1 93 ? -12.044 11.191 -13.382 1.00 63.03 93 ASN A O 1
ATOM 757 N N . THR A 1 94 ? -11.970 12.894 -14.859 1.00 59.44 94 THR A N 1
ATOM 758 C CA . THR A 1 94 ? -10.918 12.386 -15.759 1.00 59.44 94 THR A CA 1
ATOM 759 C C . THR A 1 94 ? -9.542 12.184 -15.097 1.00 59.44 94 THR A C 1
ATOM 761 O O . THR A 1 94 ? -8.640 11.644 -15.718 1.00 59.44 94 THR A O 1
ATOM 764 N N . GLU A 1 95 ? -9.355 12.578 -13.832 1.00 73.44 95 GLU A N 1
ATOM 765 C CA . GLU A 1 95 ? -8.061 12.492 -13.123 1.00 73.44 95 GLU A CA 1
ATOM 766 C C . GLU A 1 95 ? -8.129 11.679 -11.816 1.00 73.44 95 GLU A C 1
ATOM 768 O O . GLU A 1 95 ? -7.313 11.842 -10.906 1.00 73.44 95 GLU A O 1
ATOM 773 N N . LEU A 1 96 ? -9.109 10.777 -11.692 1.00 83.50 96 LEU A N 1
ATOM 774 C CA . LEU A 1 96 ? -9.342 10.029 -10.452 1.00 83.50 96 LEU A CA 1
ATOM 775 C C . LEU A 1 96 ? -8.149 9.142 -10.047 1.00 83.50 96 LEU A C 1
ATOM 777 O O . LEU A 1 96 ? -7.826 9.037 -8.861 1.00 83.50 96 LEU A O 1
ATOM 781 N N . LEU A 1 97 ? -7.468 8.532 -11.023 1.00 86.31 97 LEU A N 1
ATOM 782 C CA . LEU A 1 97 ? -6.339 7.628 -10.783 1.00 86.31 97 LEU A CA 1
ATOM 783 C C . LEU A 1 97 ? -5.126 8.330 -10.156 1.00 86.31 97 LEU A C 1
ATOM 785 O O . LEU A 1 97 ? -4.482 7.745 -9.282 1.00 86.31 97 LEU A O 1
ATOM 789 N N . PHE A 1 98 ? -4.860 9.592 -10.515 1.00 88.00 98 PHE A N 1
ATOM 790 C CA . PHE A 1 98 ? -3.765 10.383 -9.935 1.00 88.00 98 PHE A CA 1
ATOM 791 C C . PHE A 1 98 ? -3.916 10.587 -8.428 1.00 88.00 98 PHE A C 1
ATOM 793 O O . PHE A 1 98 ? -2.919 10.737 -7.728 1.00 88.00 98 PHE A O 1
ATOM 800 N N . ILE A 1 99 ? -5.150 10.562 -7.922 1.00 90.62 99 ILE A N 1
ATOM 801 C CA . ILE A 1 99 ? -5.437 10.649 -6.489 1.00 90.62 99 ILE A CA 1
ATOM 802 C C . ILE A 1 99 ? -5.484 9.247 -5.877 1.00 90.62 99 ILE A C 1
ATOM 804 O O . ILE A 1 99 ? -4.869 9.005 -4.839 1.00 90.62 99 ILE A O 1
ATOM 808 N N . LEU A 1 100 ? -6.183 8.306 -6.518 1.00 91.31 100 LEU A N 1
ATOM 809 C CA . LEU A 1 100 ? -6.405 6.966 -5.973 1.00 91.31 100 LEU A CA 1
ATOM 810 C C . LEU A 1 100 ? -5.113 6.163 -5.798 1.00 91.31 100 LEU A C 1
ATOM 812 O O . LEU A 1 100 ? -4.959 5.497 -4.774 1.00 91.31 100 LEU A O 1
ATOM 816 N N . ILE A 1 101 ? -4.183 6.226 -6.752 1.00 92.75 101 ILE A N 1
ATOM 817 C CA . ILE A 1 101 ? -2.921 5.475 -6.687 1.00 92.75 101 ILE A CA 1
ATOM 818 C C . ILE A 1 101 ? -2.088 5.874 -5.456 1.00 92.75 101 ILE A C 1
ATOM 820 O O . ILE A 1 101 ? -1.809 4.997 -4.630 1.00 92.75 101 ILE A O 1
ATOM 824 N N . PRO A 1 102 ? -1.702 7.154 -5.262 1.00 93.69 102 PRO A N 1
ATOM 825 C CA . PRO A 1 102 ? -0.923 7.538 -4.090 1.00 93.69 102 PRO A CA 1
ATOM 826 C C . PRO A 1 102 ? -1.715 7.373 -2.793 1.00 93.69 102 PRO A C 1
ATOM 828 O O . PRO A 1 102 ? -1.133 6.961 -1.792 1.00 93.69 102 PRO A O 1
ATOM 831 N N . LEU A 1 103 ? -3.029 7.623 -2.794 1.00 93.50 103 LEU A N 1
ATOM 832 C CA . LEU A 1 103 ? -3.864 7.470 -1.601 1.00 93.50 103 LEU A CA 1
ATOM 833 C C . LEU A 1 103 ? -3.899 6.013 -1.113 1.00 93.50 103 LEU A C 1
ATOM 835 O O . LEU A 1 103 ? -3.665 5.749 0.068 1.00 93.50 103 LEU A O 1
ATOM 839 N N . ASN A 1 104 ? -4.121 5.059 -2.022 1.00 95.00 104 ASN A N 1
ATOM 840 C CA . ASN A 1 104 ? -4.105 3.629 -1.707 1.00 95.00 104 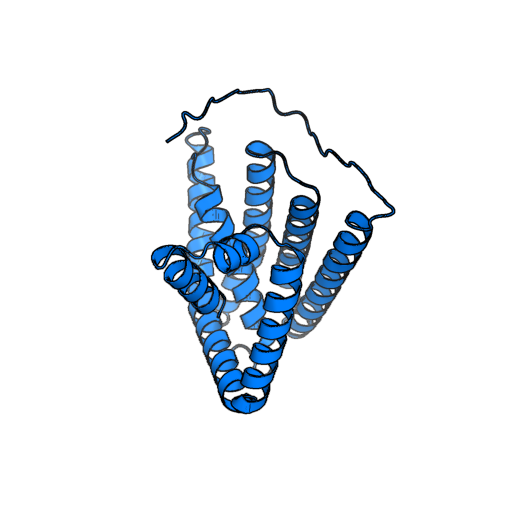ASN A CA 1
ATOM 841 C C . ASN A 1 104 ? -2.696 3.139 -1.348 1.00 95.00 104 ASN A C 1
ATOM 843 O O . ASN A 1 104 ? -2.527 2.409 -0.367 1.00 95.00 104 ASN A O 1
ATOM 847 N N . GLY A 1 105 ? -1.681 3.564 -2.107 1.00 93.44 105 GLY A N 1
ATOM 848 C CA . GLY A 1 105 ? -0.286 3.196 -1.868 1.00 93.44 105 GLY A CA 1
ATOM 849 C C . GLY A 1 105 ? 0.199 3.645 -0.490 1.00 93.44 105 GLY A C 1
ATOM 850 O O . GLY A 1 105 ? 0.687 2.826 0.293 1.00 93.44 105 GLY A O 1
ATOM 851 N N . LEU A 1 106 ? -0.007 4.921 -0.152 1.00 94.62 106 LEU A N 1
ATOM 852 C CA . LEU A 1 106 ? 0.303 5.458 1.173 1.00 94.62 106 LEU A CA 1
ATOM 853 C C . LEU A 1 106 ? -0.542 4.791 2.260 1.00 94.62 106 LEU A C 1
ATOM 855 O O . LEU A 1 106 ? -0.015 4.512 3.334 1.00 94.62 106 LEU A O 1
ATOM 859 N N . GLY A 1 107 ? -1.813 4.482 1.988 1.00 93.88 107 GLY A N 1
ATOM 860 C CA . GLY A 1 107 ? -2.700 3.820 2.946 1.00 93.88 107 GLY A CA 1
ATOM 861 C C . GLY A 1 107 ? -2.180 2.453 3.376 1.00 93.88 107 GLY A C 1
ATOM 862 O O . GLY A 1 107 ? -2.049 2.175 4.571 1.00 93.88 107 GLY A O 1
ATOM 863 N N . ILE A 1 108 ? -1.800 1.623 2.403 1.00 93.56 108 ILE A N 1
ATOM 864 C CA . ILE A 1 108 ? -1.217 0.299 2.650 1.00 93.56 108 ILE A CA 1
ATOM 865 C C . ILE A 1 108 ? 0.145 0.420 3.342 1.00 93.56 108 ILE A C 1
ATOM 867 O O . ILE A 1 108 ? 0.423 -0.321 4.290 1.00 93.56 108 ILE A O 1
ATOM 871 N N . LEU A 1 109 ? 0.986 1.353 2.890 1.00 91.81 109 LEU A N 1
ATOM 872 C CA . LEU A 1 109 ? 2.318 1.597 3.442 1.00 91.81 109 LEU A CA 1
ATOM 873 C C . LEU A 1 109 ? 2.242 2.039 4.917 1.00 91.81 109 LEU A C 1
ATOM 875 O O . LEU A 1 109 ? 2.930 1.476 5.770 1.00 91.81 109 LEU A O 1
ATOM 879 N N . PHE A 1 110 ? 1.387 3.012 5.235 1.00 91.81 110 PHE A N 1
ATOM 880 C CA . PHE A 1 110 ? 1.246 3.573 6.582 1.00 91.81 110 PHE A CA 1
ATOM 881 C C . PHE A 1 110 ? 0.609 2.575 7.540 1.00 91.81 110 PHE A C 1
ATOM 883 O O . PHE A 1 110 ? 1.082 2.422 8.667 1.00 91.81 110 PHE A O 1
ATOM 890 N N . PHE A 1 111 ? -0.399 1.833 7.078 1.00 90.06 111 PHE A N 1
ATOM 891 C CA . PHE A 1 111 ? -0.988 0.764 7.872 1.00 90.06 111 PHE A CA 1
ATOM 892 C C . PHE A 1 111 ? 0.043 -0.319 8.215 1.00 90.06 111 PHE A C 1
ATOM 894 O O . PHE A 1 111 ? 0.126 -0.768 9.360 1.00 90.06 111 PHE A O 1
ATOM 901 N N . ASN A 1 112 ? 0.889 -0.689 7.252 1.00 88.31 112 ASN A N 1
ATOM 902 C CA . ASN A 1 112 ? 1.991 -1.611 7.500 1.00 88.31 112 ASN A CA 1
ATOM 903 C C . ASN A 1 112 ? 2.987 -1.078 8.527 1.00 88.31 112 ASN A C 1
ATOM 905 O O . ASN A 1 112 ? 3.367 -1.817 9.434 1.00 88.31 112 ASN A O 1
ATOM 909 N N . ALA A 1 113 ? 3.388 0.189 8.426 1.00 84.31 113 ALA A N 1
ATOM 910 C CA . ALA A 1 113 ? 4.291 0.794 9.402 1.00 84.31 113 ALA A CA 1
ATOM 911 C C . ALA A 1 113 ? 3.697 0.820 10.815 1.00 84.31 113 ALA A C 1
ATOM 913 O O . ALA A 1 113 ? 4.398 0.495 11.773 1.00 84.31 113 ALA A O 1
ATOM 914 N N . TYR A 1 114 ? 2.400 1.125 10.934 1.00 82.56 114 TYR A N 1
ATOM 915 C CA . TYR A 1 114 ? 1.677 1.119 12.206 1.00 82.56 114 TYR A CA 1
ATOM 916 C C . TYR A 1 114 ? 1.741 -0.251 12.910 1.00 82.56 114 TYR A C 1
ATOM 918 O O . TYR A 1 114 ? 1.905 -0.308 14.128 1.00 82.56 114 TYR A O 1
ATOM 926 N N . PHE A 1 115 ? 1.693 -1.361 12.161 1.00 76.44 115 PHE A N 1
ATOM 927 C CA . PHE A 1 115 ? 1.788 -2.719 12.719 1.00 76.44 115 PHE A CA 1
ATOM 928 C C . PHE A 1 115 ? 3.220 -3.278 12.818 1.00 76.44 115 PHE A C 1
ATOM 930 O O . PHE A 1 115 ? 3.464 -4.163 13.640 1.00 76.44 115 PHE A O 1
ATOM 937 N N . GLN A 1 116 ? 4.167 -2.786 12.013 1.00 69.62 116 GLN A N 1
ATOM 938 C CA . GLN A 1 116 ? 5.560 -3.255 12.010 1.00 69.62 116 GLN A CA 1
ATOM 939 C C . GLN A 1 116 ? 6.386 -2.753 13.197 1.00 69.62 116 GLN A C 1
ATOM 941 O O . GLN A 1 116 ? 7.336 -3.440 13.579 1.00 69.62 116 GLN A O 1
ATOM 946 N N . ASP A 1 117 ? 6.055 -1.594 13.780 1.00 61.31 117 ASP A N 1
ATOM 947 C CA . ASP A 1 117 ? 6.789 -1.093 14.951 1.00 61.31 117 ASP A CA 1
ATOM 948 C C . ASP A 1 117 ? 6.506 -1.946 16.201 1.00 61.31 117 ASP A C 1
ATOM 950 O O . ASP A 1 117 ? 7.409 -2.137 17.006 1.00 61.31 117 ASP A O 1
ATOM 954 N N . GLY A 1 118 ? 5.304 -2.549 16.297 1.00 54.09 118 GLY A N 1
ATOM 955 C CA . GLY A 1 118 ? 4.941 -3.834 16.943 1.00 54.09 118 GLY A CA 1
ATOM 956 C C . GLY A 1 118 ? 5.394 -4.163 18.379 1.00 54.09 118 GLY A C 1
ATOM 957 O O . GLY A 1 118 ? 4.981 -5.186 18.923 1.00 54.09 118 GLY A O 1
ATOM 958 N N . LYS A 1 119 ? 6.239 -3.347 19.005 1.00 54.19 119 LYS A N 1
ATOM 959 C CA . LYS A 1 119 ? 6.908 -3.588 20.291 1.00 54.19 119 LYS A CA 1
ATOM 960 C C . LYS A 1 119 ? 6.390 -2.684 21.399 1.00 54.19 119 LYS A C 1
ATOM 962 O O . LYS A 1 119 ? 6.694 -2.920 22.564 1.00 54.19 119 LYS A O 1
ATOM 967 N N . SER A 1 120 ? 5.581 -1.688 21.063 1.00 50.53 120 SER A N 1
ATOM 968 C CA . SER A 1 120 ? 4.847 -0.896 22.040 1.00 50.53 120 SER A CA 1
ATOM 969 C C . SER A 1 120 ? 3.362 -0.944 21.706 1.00 50.53 120 SER A C 1
ATOM 971 O O . SER A 1 120 ? 3.008 -0.839 20.530 1.00 50.53 120 SER A O 1
ATOM 973 N N . PRO A 1 121 ? 2.483 -1.140 22.704 1.00 56.34 121 PRO A N 1
ATOM 974 C CA . PRO A 1 121 ? 1.056 -0.989 22.481 1.00 56.34 121 PRO A CA 1
ATOM 975 C C . PRO A 1 121 ? 0.814 0.391 21.861 1.00 56.34 121 PRO A C 1
ATOM 977 O O . PRO A 1 121 ? 1.390 1.382 22.307 1.00 56.34 121 PRO A O 1
ATOM 980 N N . SER A 1 122 ? 0.002 0.437 20.802 1.00 62.31 122 SER A N 1
ATOM 981 C CA . SER A 1 122 ? -0.494 1.696 20.247 1.00 62.31 122 SER A CA 1
ATOM 982 C C . SER A 1 122 ? -1.035 2.543 21.397 1.00 62.31 122 SER A C 1
ATOM 984 O O . SER A 1 122 ? -1.964 2.130 22.091 1.00 62.31 122 SER A O 1
ATOM 986 N N . ASN A 1 123 ? -0.439 3.717 21.599 1.00 70.50 123 ASN A N 1
ATOM 987 C CA . ASN A 1 123 ? -0.879 4.681 22.605 1.00 70.50 123 ASN A CA 1
ATOM 988 C C . ASN A 1 123 ? -1.992 5.588 22.060 1.00 70.50 123 ASN A C 1
ATOM 990 O O . ASN A 1 123 ? -2.253 6.652 22.624 1.00 70.50 123 ASN A O 1
ATOM 994 N N . TYR A 1 124 ? -2.632 5.222 20.944 1.00 78.69 124 TYR A N 1
ATOM 995 C CA . TYR A 1 124 ? -3.745 6.009 20.445 1.00 78.69 124 TYR A CA 1
ATOM 996 C C . TYR A 1 124 ? -4.945 5.946 21.392 1.00 78.69 124 TYR A C 1
ATOM 998 O O . TYR A 1 124 ? -5.267 4.885 21.935 1.00 78.69 124 TYR A O 1
ATOM 1006 N N . PRO A 1 125 ? -5.657 7.072 21.566 1.00 85.44 125 PRO A N 1
ATOM 1007 C CA . PRO A 1 125 ? -6.923 7.062 22.275 1.00 85.44 125 PRO A CA 1
ATOM 1008 C C . PRO A 1 125 ? -7.910 6.137 21.553 1.00 85.44 125 PRO A C 1
ATOM 1010 O O . PRO A 1 125 ? -7.934 6.071 20.323 1.00 85.44 125 PRO A O 1
ATOM 1013 N N . LYS A 1 126 ? -8.773 5.458 22.319 1.00 85.56 126 LYS A N 1
ATOM 1014 C CA . LYS A 1 126 ? -9.726 4.455 21.800 1.00 85.56 126 LYS A CA 1
ATOM 1015 C C . LYS A 1 126 ? -10.569 4.962 20.621 1.00 85.56 126 LYS A C 1
ATOM 1017 O O . LYS A 1 126 ? -10.855 4.202 19.703 1.00 85.56 126 LYS A O 1
ATOM 1022 N N . ALA A 1 127 ? -10.945 6.243 20.637 1.00 87.44 127 ALA A N 1
ATOM 1023 C CA . ALA A 1 127 ? -11.705 6.870 19.556 1.00 87.44 127 ALA A CA 1
ATOM 1024 C C . ALA A 1 127 ? -10.936 6.869 18.225 1.00 87.44 127 ALA A C 1
ATOM 1026 O O . ALA A 1 127 ? -11.500 6.544 17.182 1.00 87.44 127 ALA A O 1
ATOM 1027 N N . LEU A 1 128 ? -9.637 7.175 18.267 1.00 87.94 128 LEU A N 1
ATOM 1028 C CA . LEU A 1 128 ? -8.794 7.179 17.079 1.00 87.94 128 LEU A CA 1
ATOM 1029 C C . LEU A 1 128 ? -8.572 5.757 16.560 1.00 87.94 128 LEU A C 1
ATOM 1031 O O . LEU A 1 128 ? -8.647 5.525 15.362 1.00 87.94 128 LEU A O 1
ATOM 1035 N N . GLU A 1 129 ? -8.384 4.778 17.440 1.00 87.50 129 GLU A N 1
ATOM 1036 C CA . GLU A 1 129 ? -8.272 3.376 17.018 1.00 87.50 129 GLU A CA 1
ATOM 1037 C C . GLU A 1 129 ? -9.545 2.857 16.342 1.00 87.50 129 GLU A C 1
ATOM 1039 O O . GLU A 1 129 ? -9.466 2.125 15.353 1.00 87.50 129 GLU A O 1
ATOM 1044 N N . TRP A 1 130 ? -10.717 3.246 16.852 1.00 89.69 130 TRP A N 1
ATOM 1045 C CA . TRP A 1 130 ? -11.994 2.924 16.222 1.00 89.69 130 TRP A CA 1
ATOM 1046 C C . TRP A 1 130 ? -12.111 3.576 14.839 1.00 89.69 130 TRP A C 1
ATOM 1048 O O . TRP A 1 130 ? -12.435 2.892 13.868 1.00 89.69 130 TRP A O 1
ATOM 1058 N N . PHE A 1 131 ? -11.753 4.859 14.724 1.00 92.62 131 PHE A N 1
ATOM 1059 C CA . PHE A 1 131 ? -11.722 5.576 13.448 1.00 92.62 131 PHE A CA 1
ATOM 1060 C C . PHE A 1 131 ? -10.775 4.918 12.431 1.00 92.62 131 PHE A C 1
ATOM 1062 O O . PHE A 1 131 ? -11.151 4.701 11.280 1.00 92.62 131 PHE A O 1
ATOM 1069 N N . LEU A 1 132 ? -9.578 4.507 12.859 1.00 91.31 132 LEU A N 1
ATOM 1070 C CA . LEU A 1 132 ? -8.644 3.747 12.023 1.00 91.31 132 LEU A CA 1
ATOM 1071 C C . LEU A 1 132 ? -9.207 2.364 11.638 1.00 91.31 132 LEU A C 1
ATOM 1073 O O . LEU A 1 132 ? -8.897 1.835 10.572 1.00 91.31 132 LEU A O 1
ATOM 1077 N N . GLY A 1 133 ? -10.067 1.781 12.478 1.00 91.69 133 GLY A N 1
ATOM 1078 C CA . GLY A 1 133 ? -10.905 0.626 12.150 1.00 91.69 133 GLY A CA 1
ATOM 1079 C C . GLY A 1 133 ? -11.809 0.870 10.945 1.00 91.69 133 GLY A C 1
ATOM 1080 O O . GLY A 1 133 ? -11.753 0.102 9.987 1.00 91.69 133 GLY A O 1
ATOM 1081 N N . VAL A 1 134 ? -12.579 1.959 10.969 1.00 92.69 134 VAL A N 1
ATOM 1082 C CA . VAL A 1 134 ? -13.452 2.367 9.854 1.00 92.69 134 VAL A CA 1
ATOM 1083 C C . VAL A 1 134 ? -12.630 2.638 8.595 1.00 92.69 134 VAL A C 1
ATOM 1085 O O . VAL A 1 134 ? -12.944 2.115 7.527 1.00 92.69 134 VAL A O 1
ATOM 1088 N N . TYR A 1 135 ? -11.526 3.375 8.726 1.00 95.00 135 TYR A N 1
ATOM 1089 C CA . TYR A 1 135 ? -10.650 3.687 7.601 1.00 95.00 135 TYR A CA 1
ATOM 1090 C C . TYR A 1 135 ? -10.106 2.435 6.895 1.00 95.00 135 TYR A C 1
ATOM 1092 O O . TYR A 1 135 ? -10.050 2.422 5.671 1.00 95.00 135 TYR A O 1
ATOM 1100 N N . ARG A 1 136 ? -9.758 1.359 7.615 1.00 94.38 136 ARG A N 1
ATOM 1101 C CA . ARG A 1 136 ? -9.327 0.096 6.978 1.00 94.38 136 ARG A CA 1
ATOM 1102 C C . ARG A 1 136 ? -10.371 -0.472 6.021 1.00 94.38 136 ARG A C 1
ATOM 1104 O O . ARG A 1 136 ? -10.017 -1.001 4.972 1.00 94.38 136 ARG A O 1
ATOM 1111 N N . VAL A 1 137 ? -11.644 -0.373 6.391 1.00 95.69 137 VAL A N 1
ATOM 1112 C CA . VAL A 1 137 ? -12.754 -0.808 5.539 1.00 95.69 137 VAL A CA 1
ATOM 1113 C C . VAL A 1 137 ? -12.891 0.142 4.346 1.00 95.69 137 VAL A C 1
ATOM 1115 O O . VAL A 1 137 ? -13.014 -0.317 3.214 1.00 95.69 137 VAL A O 1
ATOM 1118 N N . CYS A 1 138 ? -12.771 1.455 4.564 1.00 94.56 138 CYS A N 1
ATOM 1119 C CA . CYS A 1 138 ? -12.735 2.438 3.477 1.00 94.56 138 CYS A CA 1
ATOM 1120 C C . CYS A 1 138 ? -11.576 2.192 2.497 1.00 94.56 138 CYS A C 1
ATOM 1122 O O . CYS A 1 138 ? -11.776 2.296 1.292 1.00 94.56 138 CYS A O 1
ATOM 1124 N N . LEU A 1 139 ? -10.389 1.824 2.988 1.00 95.69 139 LEU A N 1
ATOM 1125 C CA . LEU A 1 139 ? -9.216 1.523 2.165 1.00 95.69 139 LEU A CA 1
ATOM 1126 C C . LEU A 1 139 ? -9.481 0.352 1.212 1.00 95.69 139 LEU A C 1
ATOM 1128 O O . LEU A 1 139 ? -9.095 0.415 0.050 1.00 95.69 139 LEU A O 1
ATOM 1132 N N . PHE A 1 140 ? -10.182 -0.691 1.663 1.00 96.81 140 PHE A N 1
ATOM 1133 C CA . PHE A 1 140 ? -10.594 -1.787 0.782 1.00 96.81 140 PHE A CA 1
ATOM 1134 C C . PHE A 1 140 ? -11.495 -1.299 -0.363 1.00 96.81 140 PHE A C 1
ATOM 1136 O O . PHE A 1 140 ? -11.246 -1.628 -1.522 1.00 96.81 140 PHE A O 1
ATOM 1143 N N . PHE A 1 141 ? -12.483 -0.449 -0.069 1.00 94.62 141 PHE A N 1
ATOM 1144 C CA . PHE A 1 141 ? -13.336 0.139 -1.106 1.00 94.62 141 PHE A CA 1
ATOM 1145 C C . PHE A 1 141 ? -12.576 1.079 -2.051 1.00 94.62 141 PHE A C 1
ATOM 1147 O O . PHE A 1 141 ? -12.839 1.071 -3.250 1.00 94.62 141 PHE A O 1
ATOM 1154 N N . LEU A 1 142 ? -11.605 1.844 -1.547 1.00 94.75 142 LEU A N 1
ATOM 1155 C CA . LEU A 1 142 ? -10.745 2.694 -2.377 1.00 94.75 142 LEU A CA 1
ATOM 1156 C C . LEU A 1 142 ? -9.861 1.878 -3.325 1.00 94.75 142 LEU A C 1
ATOM 1158 O O . LEU A 1 142 ? -9.665 2.284 -4.472 1.00 94.75 142 LEU A O 1
ATOM 1162 N N . VAL A 1 143 ? -9.360 0.723 -2.880 1.00 96.25 143 VAL A N 1
ATOM 1163 C CA . VAL A 1 143 ? -8.613 -0.203 -3.740 1.00 96.25 143 VAL A CA 1
ATOM 1164 C C . VAL A 1 143 ? -9.528 -0.804 -4.804 1.00 96.25 143 VAL A C 1
ATOM 1166 O O . VAL A 1 143 ? -9.146 -0.828 -5.970 1.00 96.25 143 VAL A O 1
ATOM 1169 N N . LEU A 1 144 ? -10.745 -1.227 -4.445 1.00 95.19 144 LEU A N 1
ATOM 1170 C CA . LEU A 1 144 ? -11.725 -1.718 -5.421 1.00 95.19 144 LEU A CA 1
ATOM 1171 C C . LEU A 1 144 ? -12.067 -0.662 -6.476 1.00 95.19 144 LEU A C 1
ATOM 1173 O O . LEU A 1 144 ? -12.065 -0.969 -7.666 1.00 95.19 144 LEU A O 1
ATOM 1177 N N . LEU A 1 145 ? -12.315 0.579 -6.051 1.00 92.69 145 LEU A N 1
ATOM 1178 C CA . LEU A 1 145 ? -12.606 1.691 -6.953 1.00 92.69 145 LEU A CA 1
ATOM 1179 C C . LEU A 1 145 ? -11.435 1.971 -7.904 1.00 92.69 145 LEU A C 1
ATOM 1181 O O . LEU A 1 145 ? -11.641 2.159 -9.100 1.00 92.69 145 LEU A O 1
ATOM 1185 N N . MET A 1 146 ? -10.206 1.961 -7.382 1.00 93.88 146 MET A N 1
ATOM 1186 C CA . MET A 1 146 ? -8.995 2.133 -8.184 1.00 93.88 146 MET A CA 1
ATOM 1187 C C . MET A 1 146 ? -8.834 1.017 -9.214 1.00 93.88 146 MET A C 1
ATOM 1189 O O . MET A 1 146 ? -8.578 1.306 -10.377 1.00 93.88 146 MET A O 1
ATOM 1193 N N . ILE A 1 147 ? -9.015 -0.244 -8.809 1.00 94.12 147 ILE A N 1
ATOM 1194 C CA . ILE A 1 147 ? -8.947 -1.386 -9.726 1.00 94.12 147 ILE A CA 1
ATOM 1195 C C . ILE A 1 147 ? -10.014 -1.237 -10.813 1.00 94.12 147 ILE A C 1
ATOM 1197 O O . ILE A 1 147 ? -9.678 -1.301 -11.989 1.00 94.12 147 ILE A O 1
ATOM 1201 N N . ALA A 1 148 ? -11.268 -0.963 -10.444 1.00 90.88 148 ALA A N 1
ATOM 1202 C CA . ALA A 1 148 ? -12.352 -0.778 -11.407 1.00 90.88 148 ALA A CA 1
ATOM 1203 C C . ALA A 1 148 ? -12.026 0.311 -12.442 1.00 90.88 148 ALA A C 1
ATOM 1205 O O . ALA A 1 148 ? -12.237 0.098 -13.632 1.00 90.88 148 ALA A O 1
ATOM 1206 N N . LYS A 1 149 ? -11.444 1.435 -12.006 1.00 88.88 149 LYS A N 1
ATOM 1207 C CA . LYS A 1 149 ? -11.043 2.518 -12.911 1.00 88.88 149 LYS A CA 1
ATOM 1208 C C . LYS A 1 149 ? -9.861 2.174 -13.806 1.00 88.88 149 LYS A C 1
ATOM 1210 O O . LYS A 1 149 ? -9.899 2.497 -14.986 1.00 88.88 149 LYS A O 1
ATOM 1215 N N . ILE A 1 150 ? -8.858 1.464 -13.293 1.00 90.06 150 ILE A N 1
ATOM 1216 C CA . ILE A 1 150 ? -7.740 0.981 -14.117 1.00 90.06 150 ILE A CA 1
ATOM 1217 C C . ILE A 1 150 ? -8.259 0.056 -15.226 1.00 90.06 150 ILE A C 1
ATOM 1219 O O . ILE A 1 150 ? -7.850 0.196 -16.374 1.00 90.06 150 ILE A O 1
ATOM 1223 N N . PHE A 1 151 ? -9.196 -0.838 -14.906 1.00 89.12 151 PHE A N 1
ATOM 1224 C CA . PHE A 1 151 ? -9.815 -1.724 -15.894 1.00 89.12 151 PHE A CA 1
ATOM 1225 C C . PHE A 1 151 ? -10.724 -1.001 -16.901 1.00 89.12 151 PHE A C 1
ATOM 1227 O O . PHE A 1 151 ? -10.886 -1.486 -18.016 1.00 89.12 151 PHE A O 1
ATOM 1234 N N . GLU A 1 152 ? -11.328 0.129 -16.526 1.00 86.56 152 GLU A N 1
ATOM 1235 C CA . GLU A 1 152 ? -12.151 0.946 -17.429 1.00 86.56 152 GLU A CA 1
ATOM 1236 C C . GLU A 1 152 ? -11.294 1.771 -18.403 1.00 86.56 152 GLU A C 1
ATOM 1238 O O . GLU A 1 152 ? -11.654 1.918 -19.570 1.00 86.56 152 GLU A O 1
ATOM 1243 N N . GLU A 1 153 ? -10.164 2.307 -17.933 1.00 84.25 153 GLU A N 1
ATOM 1244 C CA . GLU A 1 153 ? -9.359 3.290 -18.671 1.00 84.25 153 GLU A CA 1
ATOM 1245 C C . GLU A 1 153 ? -8.150 2.682 -19.401 1.00 84.25 153 GLU A C 1
ATOM 1247 O O .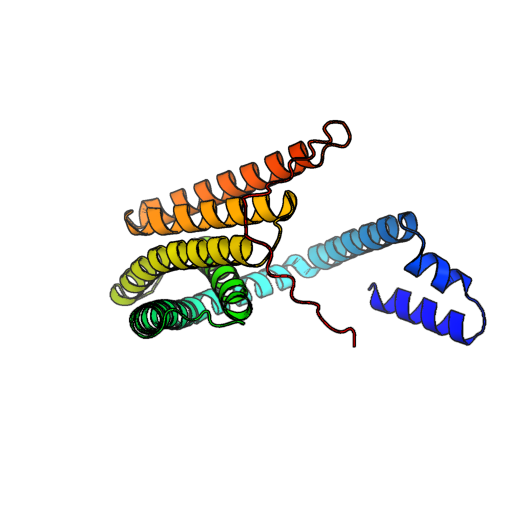 GLU A 1 153 ? -7.637 3.289 -20.342 1.00 84.25 153 GLU A O 1
ATOM 1252 N N . THR A 1 154 ? -7.671 1.501 -18.994 1.00 80.69 154 THR A N 1
ATOM 1253 C CA . THR A 1 154 ? -6.420 0.926 -19.516 1.00 80.69 154 THR A CA 1
ATOM 1254 C C . THR A 1 154 ? -6.507 -0.574 -19.776 1.00 80.69 154 THR A C 1
ATOM 1256 O O . THR A 1 154 ? -7.131 -1.325 -19.030 1.00 80.69 154 THR A O 1
ATOM 1259 N N . ALA A 1 155 ? -5.816 -1.031 -20.826 1.00 84.50 155 ALA A N 1
ATOM 1260 C CA . ALA A 1 155 ? -5.539 -2.450 -21.003 1.00 84.50 155 ALA A CA 1
ATOM 1261 C C . ALA A 1 155 ? -4.527 -2.894 -19.938 1.00 84.50 155 ALA A C 1
ATOM 1263 O O . ALA A 1 155 ? -3.441 -2.325 -19.820 1.00 84.50 155 ALA A O 1
ATOM 1264 N N . VAL A 1 156 ? -4.896 -3.896 -19.144 1.00 85.12 156 VAL A N 1
ATOM 1265 C CA . VAL A 1 156 ? -4.100 -4.326 -17.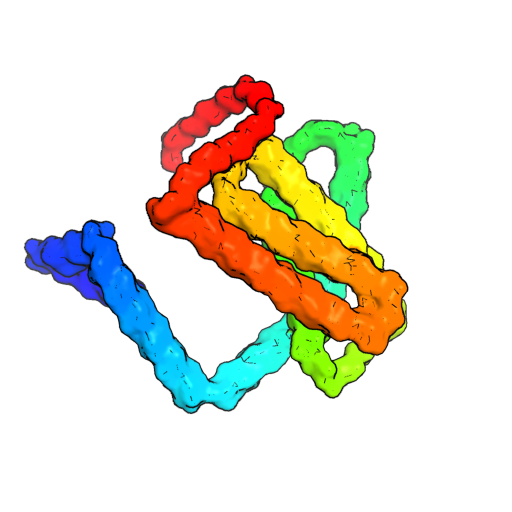994 1.00 85.12 156 VAL A CA 1
ATOM 1266 C C . VAL A 1 156 ? -3.170 -5.461 -18.405 1.00 85.12 156 VAL A C 1
ATOM 1268 O O . VAL A 1 156 ? -3.611 -6.574 -18.683 1.00 85.12 156 VAL A O 1
ATOM 1271 N N . GLU A 1 157 ? -1.867 -5.188 -18.406 1.00 87.31 157 GLU A N 1
ATOM 1272 C CA . GLU A 1 157 ? -0.844 -6.221 -18.570 1.00 87.31 157 GLU A CA 1
ATOM 1273 C C . GLU A 1 157 ? -0.871 -7.225 -17.412 1.00 87.31 157 GLU A C 1
ATOM 1275 O O . GLU A 1 157 ? -1.188 -6.884 -16.269 1.00 87.31 157 GLU A O 1
ATOM 1280 N N . ILE A 1 158 ? -0.454 -8.466 -17.674 1.00 84.88 158 ILE A N 1
ATOM 1281 C CA . ILE A 1 158 ? -0.514 -9.550 -16.686 1.00 84.88 158 ILE A CA 1
ATOM 1282 C C . ILE A 1 158 ? 0.264 -9.235 -15.396 1.00 84.88 158 ILE A C 1
ATOM 1284 O O . ILE A 1 158 ? -0.207 -9.519 -14.296 1.00 84.88 158 ILE A O 1
ATOM 1288 N N . ASN A 1 159 ? 1.421 -8.577 -15.503 1.00 87.19 159 ASN A N 1
ATOM 1289 C CA . ASN A 1 159 ? 2.230 -8.202 -14.343 1.00 87.19 159 ASN A CA 1
ATOM 1290 C C . ASN A 1 159 ? 1.532 -7.139 -13.485 1.00 87.19 159 ASN A C 1
ATOM 1292 O O . ASN A 1 159 ? 1.537 -7.231 -12.253 1.00 87.19 159 ASN A O 1
ATOM 1296 N N . LEU A 1 160 ? 0.874 -6.169 -14.130 1.00 87.75 160 LEU A N 1
ATOM 1297 C CA . LEU A 1 160 ? 0.057 -5.175 -13.442 1.00 87.75 160 LEU A CA 1
ATOM 1298 C C . LEU A 1 160 ? -1.152 -5.842 -12.779 1.00 87.75 160 LEU A C 1
ATOM 1300 O O . LEU A 1 160 ? -1.425 -5.567 -11.613 1.00 87.75 160 LEU A O 1
ATOM 1304 N N . PHE A 1 161 ? -1.819 -6.773 -13.464 1.00 91.12 161 PHE A N 1
ATOM 1305 C CA . PHE A 1 161 ? -2.944 -7.531 -12.914 1.00 91.12 161 PHE A CA 1
ATOM 1306 C C . PHE A 1 161 ? -2.573 -8.274 -11.623 1.00 91.12 161 PHE A C 1
ATOM 1308 O O . PHE A 1 161 ? -3.278 -8.162 -10.617 1.00 91.12 161 PHE A O 1
ATOM 1315 N N . VAL A 1 162 ? -1.436 -8.976 -11.611 1.00 92.88 162 VAL A N 1
ATOM 1316 C CA . VAL A 1 162 ? -0.930 -9.669 -10.413 1.00 92.88 162 VAL A CA 1
ATOM 1317 C C . VAL A 1 162 ? -0.642 -8.681 -9.280 1.00 92.88 162 VAL A C 1
ATOM 1319 O O . VAL A 1 162 ? -0.975 -8.954 -8.123 1.00 92.88 162 VAL A O 1
ATOM 1322 N N . GLY A 1 163 ? -0.077 -7.512 -9.598 1.00 93.12 163 GLY A N 1
ATOM 1323 C CA . GLY A 1 163 ? 0.132 -6.430 -8.634 1.00 93.12 163 GLY A CA 1
ATOM 1324 C C . GLY A 1 163 ? -1.175 -5.894 -8.041 1.00 93.12 163 GLY A C 1
ATOM 1325 O O . GLY A 1 163 ? -1.285 -5.758 -6.821 1.00 93.12 163 GLY A O 1
ATOM 1326 N N . LEU A 1 164 ? -2.190 -5.653 -8.873 1.00 94.62 164 LEU A N 1
ATOM 1327 C CA . LEU A 1 164 ? -3.518 -5.208 -8.433 1.00 94.62 164 LEU A CA 1
ATOM 1328 C C . LEU A 1 164 ? -4.200 -6.249 -7.540 1.00 94.62 164 LEU A C 1
ATOM 1330 O O . LEU A 1 164 ? -4.796 -5.894 -6.522 1.00 94.62 164 LEU A O 1
ATOM 1334 N N . LEU A 1 165 ? -4.060 -7.533 -7.867 1.00 95.44 165 LEU A N 1
ATOM 1335 C CA . LEU A 1 165 ? -4.600 -8.623 -7.060 1.00 95.44 165 LEU A CA 1
ATOM 1336 C C . LEU A 1 165 ? -3.897 -8.728 -5.697 1.00 95.44 165 LEU A C 1
ATOM 1338 O O . LEU A 1 165 ? -4.554 -8.916 -4.672 1.00 95.44 165 LEU A O 1
ATOM 1342 N N . ALA A 1 166 ? -2.578 -8.528 -5.655 1.00 95.69 166 ALA A N 1
ATOM 1343 C CA . ALA A 1 166 ? -1.841 -8.447 -4.396 1.00 95.69 166 ALA A CA 1
ATOM 1344 C C . ALA A 1 166 ? -2.299 -7.249 -3.542 1.00 95.69 166 ALA A C 1
ATOM 1346 O O . ALA A 1 166 ? -2.516 -7.396 -2.338 1.00 95.69 166 ALA A O 1
ATOM 1347 N N . LEU A 1 167 ? -2.516 -6.077 -4.149 1.00 95.38 167 LEU A N 1
ATOM 1348 C CA . LEU A 1 167 ? -3.069 -4.910 -3.448 1.00 95.38 167 LEU A CA 1
ATOM 1349 C C . LEU A 1 167 ? -4.472 -5.187 -2.893 1.00 95.38 167 LEU A C 1
ATOM 1351 O O . LEU A 1 167 ? -4.770 -4.792 -1.762 1.00 95.38 167 LEU A O 1
ATOM 1355 N N . LEU A 1 168 ? -5.307 -5.900 -3.650 1.00 96.75 168 LEU A N 1
ATOM 1356 C CA . LEU A 1 168 ? -6.640 -6.313 -3.218 1.00 96.75 168 LEU A CA 1
ATOM 1357 C C . LEU A 1 168 ? -6.586 -7.270 -2.018 1.00 96.75 168 LEU A C 1
ATOM 1359 O O . LEU A 1 168 ? -7.328 -7.090 -1.055 1.00 96.75 168 LEU A O 1
ATOM 1363 N N . PHE A 1 169 ? -5.696 -8.264 -2.030 1.00 96.50 169 PHE A N 1
ATOM 1364 C CA . PHE A 1 169 ? -5.542 -9.196 -0.907 1.00 96.50 169 PHE A CA 1
ATOM 1365 C C . PHE A 1 169 ? -4.987 -8.526 0.354 1.00 96.50 169 PHE A C 1
ATOM 1367 O O . PHE A 1 169 ? -5.451 -8.827 1.462 1.00 96.50 169 PHE A O 1
ATOM 1374 N N . LEU A 1 170 ? -4.053 -7.580 0.207 1.00 95.31 170 LEU A N 1
ATOM 1375 C CA . LEU A 1 170 ? -3.570 -6.768 1.328 1.00 95.31 170 LEU A CA 1
ATOM 1376 C C . LEU A 1 170 ? -4.709 -5.945 1.937 1.00 95.31 170 LEU A C 1
ATOM 1378 O O . LEU A 1 170 ? -4.956 -6.032 3.142 1.00 95.31 170 LEU A O 1
ATOM 1382 N N . SER A 1 171 ? -5.438 -5.182 1.120 1.00 95.81 171 SER A N 1
ATOM 1383 C CA . SER A 1 171 ? -6.514 -4.317 1.614 1.00 95.81 171 SER A CA 1
ATOM 1384 C C . SER A 1 171 ? -7.675 -5.117 2.212 1.00 95.81 171 SER A C 1
ATOM 1386 O O . SER A 1 171 ? -8.212 -4.725 3.250 1.00 95.81 171 SER A O 1
ATOM 1388 N N . LEU A 1 172 ? -7.996 -6.284 1.644 1.00 96.12 172 LEU A N 1
ATOM 1389 C CA . LEU A 1 172 ? -8.984 -7.212 2.195 1.00 96.12 172 LEU A CA 1
ATOM 1390 C C . LEU A 1 172 ? -8.554 -7.754 3.561 1.00 96.12 172 LEU A C 1
ATOM 1392 O O . LEU A 1 172 ? -9.350 -7.757 4.502 1.00 96.12 172 LEU A O 1
ATOM 1396 N N . THR A 1 173 ? -7.292 -8.171 3.697 1.00 94.44 173 THR A N 1
ATOM 1397 C CA . THR A 1 173 ? -6.732 -8.606 4.986 1.00 94.44 173 THR A CA 1
ATOM 1398 C C . THR A 1 173 ? -6.882 -7.496 6.024 1.00 94.44 173 THR A C 1
ATOM 1400 O O . THR A 1 173 ? -7.312 -7.746 7.154 1.00 94.44 173 THR A O 1
ATOM 1403 N N . TYR A 1 174 ? -6.565 -6.255 5.650 1.00 93.94 174 TYR A N 1
ATOM 1404 C CA . TYR A 1 174 ? -6.650 -5.119 6.562 1.00 93.94 174 TYR A CA 1
ATOM 1405 C C . TYR A 1 174 ? -8.091 -4.855 6.979 1.00 93.94 174 TYR A C 1
ATOM 1407 O O . TYR A 1 174 ? -8.355 -4.787 8.180 1.00 93.94 174 TYR A O 1
ATOM 1415 N N . ALA A 1 175 ? -9.028 -4.803 6.034 1.00 95.06 175 ALA A N 1
ATOM 1416 C CA . ALA A 1 175 ? -10.449 -4.650 6.326 1.00 95.06 175 ALA A CA 1
ATOM 1417 C C . ALA A 1 175 ? -10.974 -5.767 7.242 1.00 95.06 175 ALA A C 1
ATOM 1419 O O . ALA A 1 175 ? -11.624 -5.476 8.245 1.00 95.06 175 ALA A O 1
ATOM 1420 N N . ALA A 1 176 ? -10.618 -7.030 6.986 1.00 93.94 176 ALA A N 1
ATOM 1421 C CA . ALA A 1 176 ? -11.012 -8.154 7.837 1.00 93.94 176 ALA A CA 1
ATOM 1422 C C . ALA A 1 176 ? -10.478 -8.009 9.274 1.00 93.94 176 ALA A C 1
ATOM 1424 O O . ALA A 1 176 ? -11.202 -8.245 10.243 1.00 93.94 176 ALA A O 1
ATOM 1425 N N . THR A 1 177 ? -9.233 -7.544 9.438 1.00 92.25 177 THR A N 1
ATOM 1426 C CA . THR A 1 177 ? -8.651 -7.330 10.776 1.00 92.25 177 THR A CA 1
ATOM 1427 C C . THR A 1 177 ? -9.331 -6.213 11.569 1.00 92.25 177 THR A C 1
ATOM 1429 O O . THR A 1 177 ? -9.157 -6.159 12.789 1.00 92.25 177 THR A O 1
ATOM 1432 N N . ALA A 1 178 ? -10.122 -5.343 10.928 1.00 90.44 178 ALA A N 1
ATOM 1433 C CA . ALA A 1 178 ? -10.884 -4.307 11.624 1.00 90.44 178 ALA A CA 1
ATOM 1434 C C . ALA A 1 178 ? -11.898 -4.876 12.620 1.00 90.44 178 ALA A C 1
ATOM 1436 O O . ALA A 1 178 ? -12.168 -4.247 13.641 1.00 90.44 178 ALA A O 1
ATOM 1437 N N . PHE A 1 179 ? -12.380 -6.093 12.370 1.00 90.31 179 PHE A N 1
ATOM 1438 C CA . PHE A 1 179 ? -13.369 -6.775 13.203 1.00 90.31 179 PHE A CA 1
ATOM 1439 C C . PHE A 1 179 ? -12.745 -7.689 14.268 1.00 90.31 179 PHE A C 1
ATOM 1441 O O . PHE A 1 179 ? -13.460 -8.327 15.038 1.00 90.31 179 PHE A O 1
ATOM 1448 N N . PHE A 1 180 ? -11.412 -7.790 14.327 1.00 88.81 180 PHE A N 1
ATOM 1449 C CA . PHE A 1 180 ? -10.719 -8.686 15.256 1.00 88.81 180 PHE A CA 1
ATOM 1450 C C . PHE A 1 180 ? -10.302 -7.976 16.551 1.00 88.81 180 PHE A C 1
ATOM 1452 O O . PHE A 1 180 ? -9.991 -6.783 16.534 1.00 88.81 180 PHE A O 1
ATOM 1459 N N . PRO A 1 181 ? -10.199 -8.701 17.682 1.00 84.38 181 PRO A N 1
ATOM 1460 C CA . PRO A 1 181 ? -9.619 -8.150 18.904 1.00 84.38 181 PRO A CA 1
ATOM 1461 C C . PRO A 1 181 ? -8.139 -7.801 18.690 1.00 84.38 181 PRO A C 1
ATOM 1463 O O . PRO A 1 181 ? -7.432 -8.496 17.953 1.00 84.38 181 PRO A O 1
ATOM 1466 N N . LYS A 1 182 ? -7.655 -6.738 19.351 1.00 78.88 182 LYS A N 1
ATOM 1467 C CA . LYS A 1 182 ? -6.311 -6.153 19.140 1.00 78.88 182 LYS A CA 1
ATOM 1468 C C . LYS A 1 182 ? -5.176 -7.179 19.161 1.00 78.88 182 LYS A C 1
ATOM 1470 O O . LYS A 1 182 ? -4.305 -7.153 18.298 1.00 78.88 182 LYS A O 1
ATOM 1475 N N . GLU A 1 183 ? -5.227 -8.122 20.098 1.00 80.25 183 GLU A N 1
ATOM 1476 C CA . GLU A 1 183 ? -4.234 -9.194 20.273 1.00 80.25 183 GLU A CA 1
ATOM 1477 C C . GLU A 1 183 ? -4.072 -10.075 19.026 1.00 80.25 183 GLU A C 1
ATOM 1479 O O . GLU A 1 183 ? -2.992 -10.602 18.745 1.00 80.25 183 GLU A O 1
ATOM 1484 N N . LYS A 1 184 ? -5.159 -10.248 18.266 1.00 85.56 184 LYS A N 1
ATOM 1485 C CA . LYS A 1 184 ? -5.184 -11.046 17.041 1.00 85.56 184 LYS A CA 1
ATOM 1486 C C . LYS A 1 184 ? -4.834 -10.207 15.812 1.00 85.56 184 LYS A C 1
ATOM 1488 O O . LYS A 1 184 ? -4.276 -10.768 14.874 1.00 85.56 184 LYS A O 1
ATOM 1493 N N . GLN A 1 185 ? -5.092 -8.896 15.818 1.00 87.38 185 GLN A N 1
ATOM 1494 C CA . GLN A 1 185 ? -4.861 -8.026 14.656 1.00 87.38 185 GLN A CA 1
ATOM 1495 C C . GLN A 1 185 ? -3.416 -8.112 14.150 1.00 87.38 185 GLN A C 1
ATOM 1497 O O . GLN A 1 185 ? -3.211 -8.435 12.986 1.00 87.38 185 GLN A O 1
ATOM 1502 N N . ILE A 1 186 ? -2.420 -7.944 15.030 1.00 84.31 186 ILE A N 1
ATOM 1503 C CA . ILE A 1 186 ? -0.993 -7.984 14.650 1.00 84.31 186 ILE A CA 1
ATOM 1504 C C . ILE A 1 186 ? -0.638 -9.318 13.975 1.00 84.31 186 ILE A C 1
ATOM 1506 O O . ILE A 1 186 ? 0.001 -9.350 12.923 1.00 84.31 186 ILE A O 1
ATOM 1510 N N . LYS A 1 187 ? -1.085 -10.438 14.562 1.00 87.69 187 LYS A N 1
ATOM 1511 C CA . LYS A 1 187 ? -0.799 -11.784 14.044 1.00 87.69 187 LYS A CA 1
ATOM 1512 C C . LYS A 1 187 ? -1.423 -12.004 12.667 1.00 87.69 187 LYS A C 1
ATOM 1514 O O . LYS A 1 187 ? -0.773 -12.578 11.797 1.00 87.69 187 LYS A O 1
ATOM 1519 N N . TRP A 1 188 ? -2.662 -11.560 12.472 1.00 89.44 188 TRP A N 1
ATOM 1520 C CA . TRP A 1 188 ? -3.370 -11.718 11.202 1.00 89.44 188 TRP A CA 1
ATOM 1521 C C . TRP A 1 188 ? -2.829 -10.805 10.106 1.00 89.44 188 TRP A C 1
ATOM 1523 O O . TRP A 1 188 ? -2.643 -11.284 8.993 1.00 89.44 188 TRP A O 1
ATOM 1533 N N . VAL A 1 189 ? -2.491 -9.551 10.422 1.00 90.00 189 VAL A N 1
ATOM 1534 C CA . VAL A 1 189 ? -1.834 -8.639 9.471 1.00 90.00 189 VAL A CA 1
ATOM 1535 C C . VAL A 1 189 ? -0.496 -9.224 9.018 1.00 90.00 189 VAL A C 1
ATOM 1537 O O . VAL A 1 189 ? -0.248 -9.332 7.822 1.00 90.00 189 VAL A O 1
ATOM 1540 N N . CYS A 1 190 ? 0.334 -9.703 9.951 1.00 88.50 190 CYS A N 1
ATOM 1541 C CA . CYS A 1 190 ? 1.615 -10.326 9.613 1.00 88.50 190 CYS A CA 1
ATOM 1542 C C . CYS A 1 190 ? 1.440 -11.555 8.702 1.00 88.50 190 CYS A C 1
ATOM 1544 O O . CYS A 1 190 ? 2.092 -11.659 7.663 1.00 88.50 190 CYS A O 1
ATOM 1546 N N . ARG A 1 191 ? 0.513 -12.459 9.047 1.00 91.38 191 ARG A N 1
ATOM 1547 C CA . ARG A 1 191 ? 0.224 -13.649 8.231 1.00 91.38 191 ARG A CA 1
ATOM 1548 C C . ARG A 1 191 ? -0.312 -13.296 6.848 1.00 91.38 191 ARG A C 1
ATOM 1550 O O . ARG A 1 191 ? 0.158 -13.874 5.876 1.00 91.38 191 ARG A O 1
ATOM 1557 N N . GLY A 1 192 ? -1.262 -12.368 6.754 1.00 91.81 192 GLY A N 1
ATOM 1558 C CA . GLY A 1 192 ? -1.840 -11.964 5.473 1.00 91.81 192 GLY A CA 1
ATOM 1559 C C . GLY A 1 192 ? -0.830 -11.256 4.573 1.00 91.81 192 GLY A C 1
ATOM 1560 O O . GLY A 1 192 ? -0.789 -11.537 3.379 1.00 91.81 192 GLY A O 1
ATOM 1561 N N . ASN A 1 193 ? 0.064 -10.443 5.139 1.00 92.88 193 ASN A N 1
ATOM 1562 C CA . ASN A 1 193 ? 1.157 -9.825 4.387 1.00 92.88 193 ASN A CA 1
ATOM 1563 C C . ASN A 1 193 ? 2.129 -10.862 3.828 1.00 92.88 193 ASN A C 1
ATOM 1565 O O . ASN A 1 193 ? 2.469 -10.801 2.651 1.00 92.88 193 ASN A O 1
ATOM 1569 N N . ILE A 1 194 ? 2.558 -11.825 4.652 1.00 93.12 194 ILE A N 1
ATOM 1570 C CA . ILE A 1 194 ? 3.447 -12.908 4.208 1.00 93.12 194 ILE A CA 1
ATOM 1571 C C . ILE A 1 194 ? 2.754 -13.749 3.133 1.00 93.12 194 ILE A C 1
ATOM 1573 O O . ILE A 1 194 ? 3.348 -14.007 2.091 1.00 93.12 194 ILE A O 1
ATOM 1577 N N . ALA A 1 195 ? 1.497 -14.141 3.354 1.00 94.94 195 ALA A N 1
ATOM 1578 C CA . ALA A 1 195 ? 0.728 -14.923 2.391 1.00 94.94 195 ALA A CA 1
ATOM 1579 C C . ALA A 1 195 ? 0.568 -14.183 1.054 1.00 94.94 195 ALA A C 1
ATOM 1581 O O . ALA A 1 195 ? 0.797 -14.770 0.001 1.00 94.94 195 ALA A O 1
ATOM 1582 N N . THR A 1 196 ? 0.252 -12.887 1.092 1.00 94.50 196 THR A N 1
ATOM 1583 C CA . THR A 1 196 ? 0.098 -12.068 -0.117 1.00 94.50 196 THR A CA 1
ATOM 1584 C C . THR A 1 196 ? 1.431 -11.850 -0.831 1.00 94.50 196 THR A C 1
ATOM 1586 O O . THR A 1 196 ? 1.483 -11.910 -2.055 1.00 94.50 196 THR A O 1
ATOM 1589 N N . ALA A 1 197 ? 2.525 -11.654 -0.090 1.00 93.00 197 ALA A N 1
ATOM 1590 C CA . ALA A 1 197 ? 3.861 -11.530 -0.667 1.00 93.00 197 ALA A CA 1
ATOM 1591 C C . ALA A 1 197 ? 4.322 -12.834 -1.338 1.00 93.00 197 ALA A C 1
ATOM 1593 O O . ALA A 1 197 ? 4.865 -12.793 -2.440 1.00 93.00 197 ALA A O 1
ATOM 1594 N N . LEU A 1 198 ? 4.068 -13.987 -0.708 1.00 95.19 198 LEU A N 1
ATOM 1595 C CA . LEU A 1 198 ? 4.337 -15.297 -1.306 1.00 95.19 198 LEU A CA 1
ATOM 1596 C C . LEU A 1 198 ? 3.485 -15.515 -2.556 1.00 95.19 198 LEU A C 1
ATOM 1598 O O . LEU A 1 198 ? 4.024 -15.903 -3.586 1.00 95.19 198 LEU A O 1
ATOM 1602 N N . PHE A 1 199 ? 2.186 -15.213 -2.490 1.00 95.19 199 PHE A N 1
ATOM 1603 C CA . PHE A 1 199 ? 1.296 -15.264 -3.648 1.00 95.19 199 PHE A CA 1
ATOM 1604 C C . PHE A 1 199 ? 1.832 -14.412 -4.806 1.00 95.19 199 PHE A C 1
ATOM 1606 O O . PHE A 1 199 ? 1.976 -14.916 -5.918 1.00 95.19 199 PHE A O 1
ATOM 1613 N N . PHE A 1 200 ? 2.171 -13.150 -4.539 1.00 93.44 200 PHE A N 1
ATOM 1614 C CA . PHE A 1 200 ? 2.697 -12.218 -5.534 1.00 93.44 200 PHE A CA 1
ATOM 1615 C C . PHE A 1 200 ? 3.988 -12.740 -6.175 1.00 93.44 200 PHE A C 1
ATOM 1617 O O . PHE A 1 200 ? 4.090 -12.791 -7.398 1.00 93.44 200 PHE A O 1
ATOM 1624 N N . LEU A 1 201 ? 4.945 -13.188 -5.357 1.00 93.00 201 LEU A N 1
ATOM 1625 C CA . LEU A 1 201 ? 6.241 -13.676 -5.822 1.00 93.00 201 LEU A CA 1
ATOM 1626 C C . LEU A 1 201 ? 6.108 -14.965 -6.642 1.00 93.00 201 LEU A C 1
ATOM 1628 O O . LEU A 1 201 ? 6.657 -15.045 -7.737 1.00 93.00 201 LEU A O 1
ATOM 1632 N N . ILE A 1 202 ? 5.363 -15.956 -6.145 1.00 91.81 202 ILE A N 1
ATOM 1633 C CA . ILE A 1 202 ? 5.149 -17.232 -6.845 1.00 91.81 202 ILE A CA 1
ATOM 1634 C C . ILE A 1 202 ? 4.432 -16.980 -8.174 1.00 91.81 202 ILE A C 1
ATOM 1636 O O . ILE A 1 202 ? 4.857 -17.499 -9.201 1.00 91.81 202 ILE A O 1
ATOM 1640 N N . THR A 1 203 ? 3.384 -16.154 -8.173 1.00 90.44 203 THR A N 1
ATOM 1641 C CA . THR A 1 203 ? 2.599 -15.862 -9.381 1.00 90.44 203 THR A CA 1
ATOM 1642 C C . THR A 1 203 ? 3.430 -15.116 -10.420 1.00 90.44 203 THR A C 1
ATOM 1644 O O . THR A 1 203 ? 3.426 -15.506 -11.584 1.00 90.44 203 THR A O 1
ATOM 1647 N N . LEU A 1 204 ? 4.200 -14.098 -10.015 1.00 88.12 204 LEU A N 1
ATOM 1648 C CA . LEU A 1 204 ? 5.101 -13.398 -10.933 1.00 88.12 204 LEU A CA 1
ATOM 1649 C C . LEU A 1 204 ? 6.150 -14.330 -11.531 1.00 88.12 204 LEU A C 1
ATOM 1651 O O . LEU A 1 204 ? 6.380 -14.263 -12.735 1.00 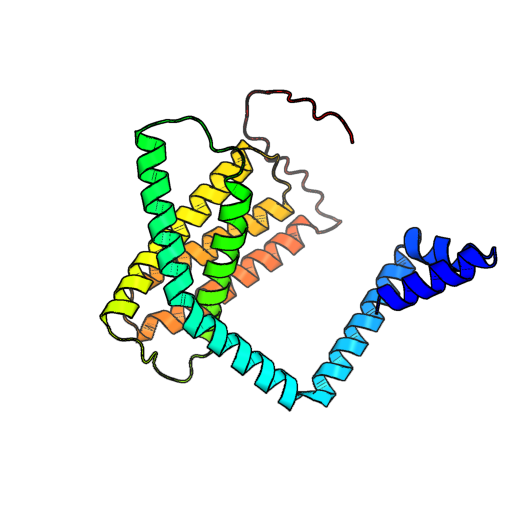88.12 204 LEU A O 1
ATOM 1655 N N . ILE A 1 205 ? 6.762 -15.201 -10.722 1.00 87.00 205 ILE A N 1
ATOM 1656 C CA . ILE A 1 205 ? 7.735 -16.172 -11.231 1.00 87.00 205 ILE A CA 1
ATOM 1657 C C . ILE A 1 205 ? 7.059 -17.089 -12.247 1.00 87.00 205 ILE A C 1
ATOM 1659 O O . ILE A 1 205 ? 7.543 -17.181 -13.366 1.00 87.00 205 ILE A O 1
ATOM 1663 N N . LEU A 1 206 ? 5.934 -17.716 -11.893 1.00 86.62 206 LEU A N 1
ATOM 1664 C CA . LEU A 1 206 ? 5.243 -18.669 -12.766 1.00 86.62 206 LEU A CA 1
ATOM 1665 C C . LEU A 1 206 ? 4.815 -18.052 -14.103 1.00 86.62 206 LEU A C 1
ATOM 1667 O O . LEU A 1 206 ? 4.941 -18.710 -15.131 1.00 86.62 206 LEU A O 1
ATOM 1671 N N . LEU A 1 207 ? 4.331 -16.808 -14.092 1.00 82.75 207 LEU A N 1
ATOM 1672 C CA . LEU A 1 207 ? 3.843 -16.124 -15.293 1.00 82.75 207 LEU A CA 1
ATOM 1673 C C . LEU A 1 207 ? 4.956 -15.503 -16.145 1.00 82.75 207 LEU A C 1
ATOM 1675 O O . LEU A 1 207 ? 4.740 -15.269 -17.328 1.00 82.75 207 LEU A O 1
ATOM 1679 N N . ASN A 1 208 ? 6.138 -15.256 -15.573 1.00 81.12 208 ASN A N 1
ATOM 1680 C CA . ASN A 1 208 ? 7.310 -14.763 -16.305 1.00 81.12 208 ASN A CA 1
ATOM 1681 C C . ASN A 1 208 ? 8.351 -15.873 -16.550 1.00 81.12 208 ASN A C 1
ATOM 1683 O O . ASN A 1 208 ? 9.494 -15.579 -16.909 1.00 81.12 208 ASN A O 1
ATOM 1687 N N . LEU A 1 209 ? 7.995 -17.150 -16.352 1.00 77.25 209 LEU A N 1
ATOM 1688 C CA . LEU A 1 209 ? 8.877 -18.261 -16.701 1.00 77.25 209 LEU A CA 1
ATOM 1689 C C . LEU A 1 209 ? 9.056 -18.299 -18.228 1.00 77.25 209 LEU A C 1
ATOM 1691 O O . LEU A 1 209 ? 8.067 -18.428 -18.949 1.00 77.25 209 LEU A O 1
ATOM 1695 N N . PRO A 1 210 ? 10.300 -18.292 -18.745 1.00 62.69 210 PRO A N 1
ATOM 1696 C CA . PRO A 1 210 ? 10.560 -18.253 -20.187 1.00 62.69 210 PRO A CA 1
ATOM 1697 C C . PRO A 1 210 ? 10.034 -19.489 -20.938 1.00 62.69 210 PRO A C 1
ATOM 1699 O O . PRO A 1 210 ? 9.891 -19.459 -22.153 1.00 62.69 210 PRO A O 1
ATOM 1702 N N . PHE A 1 211 ? 9.729 -20.575 -20.221 1.00 58.00 211 PHE A N 1
ATOM 1703 C CA . PHE A 1 211 ? 9.197 -21.823 -20.775 1.00 58.00 211 PHE A CA 1
ATOM 1704 C C . PHE A 1 211 ? 7.659 -21.906 -20.754 1.00 58.00 211 PHE A C 1
ATOM 1706 O O . PHE A 1 211 ? 7.093 -22.867 -21.266 1.00 58.00 211 PHE A O 1
ATOM 1713 N N . LEU A 1 212 ? 6.985 -20.921 -20.152 1.00 54.00 212 LEU A N 1
ATOM 1714 C CA . LEU A 1 212 ? 5.531 -20.821 -20.018 1.00 54.00 212 LEU A CA 1
ATOM 1715 C C . LEU A 1 212 ? 5.102 -19.446 -20.546 1.00 54.00 212 LEU A C 1
ATOM 1717 O O . LEU A 1 212 ? 4.691 -18.568 -19.795 1.00 54.00 212 LEU A O 1
ATOM 1721 N N . SER A 1 213 ? 5.222 -19.237 -21.859 1.00 47.84 213 SER A N 1
ATOM 1722 C CA . SER A 1 213 ? 4.664 -18.054 -22.523 1.00 47.84 213 SER A CA 1
ATOM 1723 C C . SER A 1 213 ? 3.136 -18.164 -22.546 1.00 47.84 213 SER A C 1
ATOM 1725 O O . SER A 1 213 ? 2.537 -18.568 -23.544 1.00 47.84 213 SER A O 1
ATOM 1727 N N . ILE A 1 214 ? 2.494 -17.882 -21.414 1.00 53.88 214 ILE A N 1
ATOM 1728 C CA . ILE A 1 214 ? 1.041 -17.774 -21.351 1.00 53.88 214 ILE A CA 1
ATOM 1729 C C . ILE A 1 214 ? 0.682 -16.370 -21.839 1.00 53.88 214 ILE A C 1
ATOM 1731 O O . ILE A 1 214 ? 0.757 -15.403 -21.082 1.00 53.88 214 ILE A O 1
ATOM 1735 N N . GLU A 1 215 ? 0.275 -16.251 -23.102 1.00 49.06 215 GLU A N 1
ATOM 1736 C CA . GLU A 1 215 ? -0.352 -15.035 -23.631 1.00 49.06 215 GLU A CA 1
ATOM 1737 C C . GLU A 1 215 ? -1.776 -14.901 -23.063 1.00 49.06 215 GLU A C 1
ATOM 1739 O O . GLU A 1 215 ? -2.781 -15.153 -23.726 1.00 49.06 215 GLU A O 1
ATOM 1744 N N . LEU A 1 216 ? -1.881 -14.540 -21.783 1.00 48.19 216 LEU A N 1
ATOM 1745 C CA . LEU A 1 216 ? -3.148 -14.179 -21.149 1.00 48.19 216 LEU A CA 1
ATOM 1746 C C . LEU A 1 216 ? -3.457 -12.718 -21.473 1.00 48.19 216 LEU A C 1
ATOM 1748 O O . LEU A 1 216 ? -3.162 -11.809 -20.699 1.00 48.19 216 LEU A O 1
ATOM 1752 N N . ASN A 1 217 ? -4.062 -12.496 -22.637 1.00 43.81 217 ASN A N 1
ATOM 1753 C CA . ASN A 1 217 ? -4.667 -11.212 -22.958 1.00 43.81 217 ASN A CA 1
ATOM 1754 C C . ASN A 1 217 ? -6.010 -11.131 -22.216 1.00 43.81 217 ASN A C 1
ATOM 1756 O O . ASN A 1 217 ? -7.020 -11.669 -22.675 1.00 43.81 217 ASN A O 1
ATOM 1760 N N . VAL A 1 218 ? -6.021 -10.528 -21.023 1.00 50.38 218 VAL A N 1
ATOM 1761 C CA . VAL A 1 218 ? -7.255 -10.293 -20.253 1.00 50.38 218 VAL A CA 1
ATOM 1762 C C . VAL A 1 218 ? -7.993 -9.110 -20.888 1.00 50.38 218 VAL A C 1
ATOM 1764 O O . VAL A 1 218 ? -8.079 -8.020 -20.333 1.00 50.38 218 VAL A O 1
ATOM 1767 N N . ALA A 1 219 ? -8.502 -9.321 -22.099 1.00 38.91 219 ALA A N 1
ATOM 1768 C CA . ALA A 1 219 ? -9.392 -8.396 -22.777 1.00 38.91 219 ALA A CA 1
ATOM 1769 C C . ALA A 1 219 ? -10.825 -8.671 -22.302 1.00 38.91 219 ALA A C 1
ATOM 1771 O O . ALA A 1 219 ? -11.516 -9.541 -22.831 1.00 38.91 219 ALA A O 1
ATOM 1772 N N . LEU A 1 220 ? -11.279 -7.938 -21.284 1.00 44.84 220 LEU A N 1
ATOM 1773 C CA . LEU A 1 220 ? -12.710 -7.782 -21.034 1.00 44.84 220 LEU A CA 1
ATOM 1774 C C . LEU A 1 220 ? -13.206 -6.579 -21.844 1.00 44.84 220 LEU A C 1
ATOM 1776 O O . LEU A 1 220 ? -12.634 -5.497 -21.797 1.00 44.84 220 LEU A O 1
ATOM 1780 N N . ILE A 1 221 ? -14.241 -6.840 -22.639 1.00 44.72 221 ILE A N 1
ATOM 1781 C CA . ILE A 1 221 ? -14.876 -5.975 -23.637 1.00 44.72 221 ILE A CA 1
ATOM 1782 C C . ILE A 1 221 ? -15.119 -4.562 -23.078 1.00 44.72 221 ILE A C 1
ATOM 1784 O O . ILE A 1 221 ? -16.045 -4.359 -22.296 1.00 44.72 221 ILE A O 1
ATOM 1788 N N . ALA A 1 222 ? -14.346 -3.578 -23.539 1.00 36.25 222 ALA A N 1
ATOM 1789 C CA . ALA A 1 222 ? -14.713 -2.167 -23.469 1.00 36.25 222 ALA A CA 1
ATOM 1790 C C . ALA A 1 222 ? -15.032 -1.681 -24.896 1.00 36.25 222 ALA A C 1
ATOM 1792 O O . ALA A 1 222 ? -14.251 -1.949 -25.816 1.00 36.25 222 ALA A O 1
ATOM 1793 N N . PRO A 1 223 ? -16.173 -1.006 -25.139 1.00 38.06 223 PRO A N 1
ATOM 1794 C CA . PRO A 1 223 ? -16.459 -0.443 -26.448 1.00 38.06 223 PRO A CA 1
ATOM 1795 C C . PRO A 1 223 ? -15.429 0.646 -26.753 1.00 38.06 223 PRO A C 1
ATOM 1797 O O . PRO A 1 223 ? -15.255 1.593 -25.989 1.00 38.06 223 PRO A O 1
ATOM 1800 N N . VAL A 1 224 ? -14.755 0.489 -27.890 1.00 40.16 224 VAL A N 1
ATOM 1801 C CA . VAL A 1 224 ? -13.795 1.435 -28.456 1.00 40.16 224 VAL A CA 1
ATOM 1802 C C . VAL A 1 224 ? -14.380 2.851 -28.440 1.00 40.16 224 VAL A C 1
ATOM 1804 O O . VAL A 1 224 ? -15.226 3.196 -29.264 1.00 40.16 224 VAL A O 1
ATOM 1807 N N . LYS A 1 225 ? -13.883 3.705 -27.544 1.00 37.12 225 LYS A N 1
ATOM 1808 C CA . LYS A 1 225 ? -13.769 5.136 -27.827 1.00 37.12 225 LYS A CA 1
ATOM 1809 C C . LYS A 1 225 ? -12.309 5.413 -28.127 1.00 37.12 225 LYS A C 1
ATOM 1811 O O . LYS A 1 225 ? -11.493 5.596 -27.235 1.00 37.12 225 LYS A O 1
ATOM 1816 N N . ALA A 1 226 ? -11.996 5.402 -29.418 1.00 39.72 226 ALA A N 1
ATOM 1817 C CA . ALA A 1 226 ? -10.735 5.901 -29.926 1.00 39.72 226 ALA A CA 1
ATOM 1818 C C . ALA A 1 226 ? -10.639 7.397 -29.600 1.00 39.72 226 ALA A C 1
ATOM 1820 O O . ALA A 1 226 ? -11.282 8.222 -30.247 1.00 39.72 226 ALA A O 1
ATOM 1821 N N . THR A 1 227 ? -9.850 7.753 -28.593 1.00 35.56 227 THR A N 1
ATOM 1822 C CA . THR A 1 227 ? -9.346 9.117 -28.441 1.00 35.56 227 THR A CA 1
ATOM 1823 C C . THR A 1 227 ? -7.894 9.126 -28.879 1.00 35.56 227 THR A C 1
ATOM 1825 O O . THR A 1 227 ? -7.000 8.671 -28.172 1.00 35.56 227 THR A O 1
ATOM 1828 N N . VAL A 1 228 ? -7.697 9.617 -30.101 1.00 37.56 228 VAL A N 1
ATOM 1829 C CA . VAL A 1 228 ? -6.413 10.047 -30.649 1.00 37.56 228 VAL A CA 1
ATOM 1830 C C . VAL A 1 228 ? -5.814 11.073 -29.685 1.00 37.56 228 VAL A C 1
ATOM 1832 O O . VAL A 1 228 ? -6.364 12.162 -29.536 1.00 37.56 228 VAL A O 1
ATOM 1835 N N . PHE A 1 229 ? -4.704 10.741 -29.027 1.00 30.55 229 PHE A N 1
ATOM 1836 C CA . PHE A 1 229 ? -3.858 11.753 -28.399 1.00 30.55 229 PHE A CA 1
ATOM 1837 C C . PHE A 1 229 ? -2.975 12.387 -29.484 1.00 30.55 229 PHE A C 1
ATOM 1839 O O . PHE A 1 229 ? -2.292 11.650 -30.201 1.00 30.55 229 PHE A O 1
ATOM 1846 N N . PRO A 1 230 ? -2.965 13.723 -29.645 1.00 32.34 230 PRO A N 1
ATOM 1847 C CA . PRO A 1 230 ? -1.953 14.386 -30.449 1.00 32.34 230 PRO A CA 1
ATOM 1848 C C . PRO A 1 230 ? -0.618 14.356 -29.697 1.00 32.34 230 PRO A C 1
ATOM 1850 O O . PRO A 1 230 ? -0.555 14.630 -28.500 1.00 32.34 230 PRO A O 1
ATOM 1853 N N . ALA A 1 231 ? 0.440 14.004 -30.421 1.00 34.22 231 ALA A N 1
ATOM 1854 C CA . ALA A 1 231 ? 1.812 14.085 -29.952 1.00 34.22 231 ALA A CA 1
ATOM 1855 C C . ALA A 1 231 ? 2.204 15.543 -29.683 1.00 34.22 231 ALA A C 1
ATOM 1857 O O . ALA A 1 231 ? 2.050 16.362 -30.587 1.00 34.22 231 ALA A O 1
ATOM 1858 N N . PHE A 1 232 ? 2.753 15.816 -28.497 1.00 36.19 232 PHE A N 1
ATOM 1859 C CA . PHE A 1 232 ? 3.764 16.847 -28.246 1.00 36.19 232 PHE A CA 1
ATOM 1860 C C . PHE A 1 232 ? 4.657 16.413 -27.085 1.00 36.19 232 PHE A C 1
ATOM 1862 O O . PHE A 1 232 ? 4.103 15.955 -26.060 1.00 36.19 232 PHE A O 1
#

Secondary structure (DSSP, 8-state):
-HHHHHHHHHHHHHTT--HHHHHHHH-HHHHHHHHHHHHHHHHHHHHHTHHHHHHHHHHHHHHHHHHHHHHHHHHHHHHHHHHHHHHH-----TTHHHHHHHHHHHHHHHHHHHHHS-SS-----HHHHHHHHHHHHHHHHHHHHHHHHHHHHS---HHHHHHHHHHHHHHHHHHHHTTS-HHHHHHHHHHHHHHHHHHHHHHHHHHT-TT-----------------PPP-

Radius of gyration: 22.64 Å; chains: 1; bounding box: 60×39×53 Å

Foldseek 3Di:
DLVVLVVVCVVCVVVVHNPSVCCSPPPPVSVVVVVVVVVVVVVVVCVVPVVVVVVVLVVVLVVLQVCLLVLLVVLVVVVVVVVVCCVVDVDDDPCLLVVLVVSLVSNLVSVCSNLVVPPDPPPDDPVSLLSVLVSLLSSLVSLVVNVVVCLQPHQADPLNVLVSVLSNQLSVLSNVLSPPDPVCSSVSNVVSNVVSVCSSVVSVCVCPPPVDVPPPRPDDDDPDPDDDDDDD